Protein AF-0000000067174468 (afdb_homodimer)

Structure (mmCIF, N/CA/C/O backbone):
data_AF-0000000067174468-model_v1
#
loop_
_entity.id
_entity.type
_entity.pdbx_description
1 polymer 'HTH cro/C1-type domain-containing protein'
#
loop_
_atom_site.group_PDB
_atom_site.id
_atom_site.type_symbol
_atom_site.label_atom_id
_atom_site.label_alt_id
_atom_site.label_comp_id
_atom_site.label_asym_id
_atom_site.label_entity_id
_atom_site.label_seq_id
_atom_site.pdbx_PDB_ins_code
_atom_site.Cartn_x
_atom_site.Cartn_y
_atom_site.Cartn_z
_atom_site.occupancy
_atom_site.B_iso_or_equiv
_atom_site.auth_seq_id
_atom_site.auth_comp_id
_atom_site.auth_asym_id
_atom_site.auth_atom_id
_atom_site.pdbx_PDB_model_num
ATOM 1 N N . MET A 1 1 ? -13.336 1.164 22.016 1 59.12 1 MET A N 1
ATOM 2 C CA . MET A 1 1 ? -13.359 2.154 20.953 1 59.12 1 MET A CA 1
ATOM 3 C C . MET A 1 1 ? -1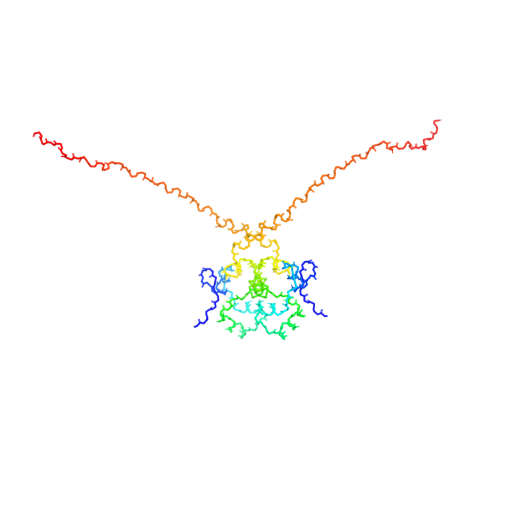2.242 1.899 19.938 1 59.12 1 MET A C 1
ATOM 5 O O . MET A 1 1 ? -11.086 1.748 20.328 1 59.12 1 MET A O 1
ATOM 9 N N . VAL A 1 2 ? -12.539 1.383 18.781 1 79.88 2 VAL A N 1
ATOM 10 C CA . VAL A 1 2 ? -11.492 1.073 17.812 1 79.88 2 VAL A CA 1
ATOM 11 C C . VAL A 1 2 ? -10.93 2.367 17.234 1 79.88 2 VAL A C 1
ATOM 13 O O . VAL A 1 2 ? -11.68 3.283 16.891 1 79.88 2 VAL A O 1
ATOM 16 N N . VAL A 1 3 ? -9.75 2.654 17.469 1 92.69 3 VAL A N 1
ATOM 17 C CA . VAL A 1 3 ? -9.086 3.906 17.109 1 92.69 3 VAL A CA 1
ATOM 18 C C . VAL A 1 3 ? -8.391 3.762 15.766 1 92.69 3 VAL A C 1
ATOM 20 O O . VAL A 1 3 ? -7.668 2.787 15.531 1 92.69 3 VAL A O 1
ATOM 23 N N . PRO A 1 4 ? -8.68 4.793 14.93 1 96.69 4 PRO A N 1
ATOM 24 C CA . PRO A 1 4 ? -7.996 4.75 13.641 1 96.69 4 PRO A CA 1
ATOM 25 C C . PRO A 1 4 ? -6.477 4.801 13.773 1 96.69 4 PRO A C 1
ATOM 27 O O . PRO A 1 4 ? -5.957 5.117 14.844 1 96.69 4 PRO A O 1
ATOM 30 N N . ARG A 1 5 ? -5.836 4.492 12.664 1 97.69 5 ARG A N 1
ATOM 31 C CA . ARG A 1 5 ? -4.375 4.527 12.648 1 97.69 5 ARG A CA 1
ATOM 32 C C . ARG A 1 5 ? -3.861 5.957 12.766 1 97.69 5 ARG A C 1
ATOM 34 O O . ARG A 1 5 ? -4.5 6.895 12.281 1 97.69 5 ARG A O 1
ATOM 41 N N . THR A 1 6 ? -2.717 6.051 13.367 1 98.25 6 THR A N 1
ATOM 42 C CA . THR A 1 6 ? -1.964 7.301 13.406 1 98.25 6 THR A CA 1
ATOM 43 C C . THR A 1 6 ? -0.541 7.094 12.898 1 98.25 6 THR A C 1
ATOM 45 O O . THR A 1 6 ? -0.063 5.961 12.82 1 98.25 6 THR A O 1
ATOM 48 N N . ASP A 1 7 ? 0.024 8.203 12.5 1 97.88 7 ASP A N 1
ATOM 49 C CA . ASP A 1 7 ? 1.428 8.094 12.109 1 97.88 7 ASP A CA 1
ATOM 50 C C . ASP A 1 7 ? 2.322 7.918 13.336 1 97.88 7 ASP A C 1
ATOM 52 O O . ASP A 1 7 ? 1.827 7.766 14.461 1 97.88 7 ASP A O 1
ATOM 56 N N . GLU A 1 8 ? 3.625 7.887 13.141 1 95.25 8 GLU A N 1
ATOM 57 C CA . GLU A 1 8 ? 4.609 7.633 14.195 1 95.25 8 GLU A CA 1
ATOM 58 C C . GLU A 1 8 ? 4.562 8.719 15.266 1 95.25 8 GLU A C 1
ATOM 60 O O . GLU A 1 8 ? 5.035 8.516 16.391 1 95.25 8 GLU A O 1
ATOM 65 N N . ASN A 1 9 ? 3.977 9.828 14.961 1 96.75 9 ASN A N 1
ATOM 66 C CA . ASN A 1 9 ? 3.889 10.953 15.891 1 96.75 9 ASN A CA 1
ATOM 67 C C . ASN A 1 9 ? 2.482 11.094 16.469 1 96.75 9 ASN A C 1
ATOM 69 O O . ASN A 1 9 ? 2.158 12.117 17.078 1 96.75 9 ASN A O 1
ATOM 73 N N . GLY A 1 10 ? 1.59 10.156 16.125 1 97.12 10 GLY A N 1
ATOM 74 C CA . GLY A 1 10 ? 0.252 10.148 16.703 1 97.12 10 GLY A CA 1
ATOM 75 C C . GLY A 1 10 ? -0.742 10.977 15.906 1 97.12 10 GLY A C 1
ATOM 76 O O . GLY A 1 10 ? -1.838 11.266 16.391 1 97.12 10 GLY A O 1
ATOM 77 N N . ARG A 1 11 ? -0.381 11.32 14.688 1 97.44 11 ARG A N 1
ATOM 78 C CA . ARG A 1 11 ? -1.258 12.141 13.859 1 97.44 11 ARG A CA 1
ATOM 79 C C . ARG A 1 11 ? -2.143 11.273 12.969 1 97.44 11 ARG A C 1
ATOM 81 O O . ARG A 1 11 ? -1.676 10.297 12.383 1 97.44 11 ARG A O 1
ATOM 88 N N . GLN A 1 12 ? -3.402 11.742 12.977 1 97.69 12 GLN A N 1
ATOM 89 C CA . GLN A 1 12 ? -4.273 11.156 11.961 1 97.69 12 GLN A CA 1
ATOM 90 C C . GLN A 1 12 ? -3.908 11.656 10.57 1 97.69 12 GLN A C 1
ATOM 92 O O . GLN A 1 12 ? -3.139 12.609 10.422 1 97.69 12 GLN A O 1
ATOM 97 N N . LEU A 1 13 ? -4.48 11 9.547 1 98.44 13 LEU A N 1
ATOM 98 C CA . LEU A 1 13 ? -4.07 11.281 8.172 1 98.44 13 LEU A CA 1
ATOM 99 C C . LEU A 1 13 ? -4.242 12.758 7.84 1 98.44 13 LEU A C 1
ATOM 101 O O . LEU A 1 13 ? -3.334 13.383 7.285 1 98.44 13 LEU A O 1
ATOM 105 N N . LYS A 1 14 ? -5.406 13.328 8.18 1 98.12 14 LYS A N 1
ATOM 106 C CA . LYS A 1 14 ? -5.633 14.734 7.848 1 98.12 14 LYS A CA 1
ATOM 107 C C . LYS A 1 14 ? -4.609 15.633 8.531 1 98.12 14 LYS A C 1
ATOM 109 O O . LYS A 1 14 ? -4.102 16.578 7.926 1 98.12 14 LYS A O 1
ATOM 114 N N . ALA A 1 15 ? -4.363 15.359 9.758 1 97.38 15 ALA A N 1
ATOM 115 C CA . ALA A 1 15 ? -3.389 16.156 10.5 1 97.38 15 ALA A CA 1
ATOM 116 C C . ALA A 1 15 ? -1.995 16.016 9.898 1 97.38 15 ALA A C 1
ATOM 118 O O . ALA A 1 15 ? -1.244 17 9.82 1 97.38 15 ALA A O 1
ATOM 119 N N . LEU A 1 16 ? -1.625 14.875 9.516 1 98.25 16 LEU A N 1
ATOM 120 C CA . LEU A 1 16 ? -0.334 14.672 8.867 1 98.25 16 LEU A CA 1
ATOM 121 C C . LEU A 1 16 ? -0.249 15.469 7.566 1 98.25 16 LEU A C 1
ATOM 123 O O . LEU A 1 16 ? 0.775 16.094 7.277 1 98.25 16 LEU A O 1
ATOM 127 N N . LEU A 1 17 ? -1.349 15.359 6.809 1 98.31 17 LEU A N 1
ATOM 128 C CA . LEU A 1 17 ? -1.355 16.078 5.539 1 98.31 17 LEU A CA 1
ATOM 129 C C . LEU A 1 17 ? -1.243 17.578 5.766 1 98.31 17 LEU A C 1
ATOM 131 O O . LEU A 1 17 ? -0.563 18.281 5.008 1 98.31 17 LEU A O 1
ATOM 135 N N . ASP A 1 18 ? -1.895 18.094 6.82 1 97.62 18 ASP A N 1
ATOM 136 C CA . ASP A 1 18 ? -1.754 19.5 7.176 1 97.62 18 ASP A CA 1
ATOM 137 C C . ASP A 1 18 ? -0.292 19.859 7.422 1 97.62 18 ASP A C 1
ATOM 139 O O . ASP A 1 18 ? 0.173 20.922 6.996 1 97.62 18 ASP A O 1
ATOM 143 N N . TYR A 1 19 ? 0.288 18.969 8.109 1 96.69 19 TYR A N 1
ATOM 144 C CA . TYR A 1 19 ? 1.689 19.156 8.461 1 96.69 19 TYR A CA 1
ATOM 145 C C . TYR A 1 19 ? 2.576 19.094 7.223 1 96.69 19 TYR A C 1
ATOM 147 O O . TYR A 1 19 ? 3.393 19.984 6.988 1 96.69 19 TYR A O 1
ATOM 155 N N . LEU A 1 20 ? 2.467 18.078 6.395 1 96.38 20 LEU A N 1
ATOM 156 C CA . LEU A 1 20 ? 3.33 17.828 5.246 1 96.38 20 LEU A CA 1
ATOM 157 C C . LEU A 1 20 ? 3.121 18.875 4.164 1 96.38 20 LEU A C 1
ATOM 159 O O . LEU A 1 20 ? 4.059 19.234 3.443 1 96.38 20 LEU A O 1
ATOM 163 N N . LEU A 1 21 ? 1.935 19.328 4.059 1 96.38 21 LEU A N 1
ATOM 164 C CA . LEU A 1 21 ? 1.595 20.234 2.967 1 96.38 21 LEU A CA 1
ATOM 165 C C . LEU A 1 21 ? 1.547 21.688 3.455 1 96.38 21 LEU A C 1
ATOM 167 O O . LEU A 1 21 ? 1.228 22.594 2.686 1 96.38 21 LEU A O 1
ATOM 171 N N . ASP A 1 22 ? 2.002 21.953 4.586 1 92.06 22 ASP A N 1
ATOM 172 C CA . ASP A 1 22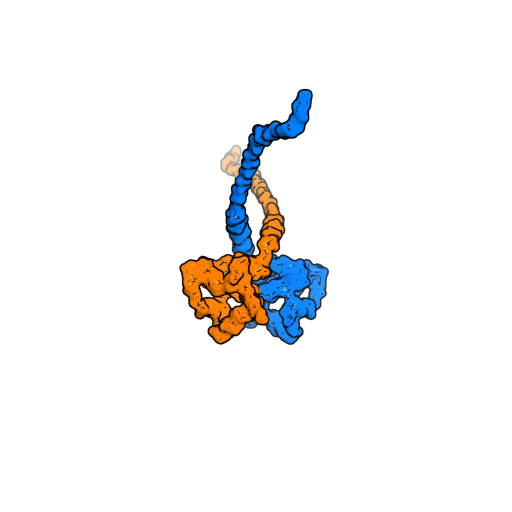 ? 2.094 23.281 5.191 1 92.06 22 ASP A CA 1
ATOM 173 C C . ASP A 1 22 ? 0.792 24.047 5.008 1 92.06 22 ASP A C 1
ATOM 175 O O . ASP A 1 22 ? 0.804 25.188 4.523 1 92.06 22 ASP A O 1
ATOM 179 N N . GLY A 1 23 ? -0.223 23.484 5.254 1 89.19 23 GLY A N 1
ATOM 180 C CA . GLY A 1 23 ? -1.519 24.125 5.121 1 89.19 23 GLY A CA 1
ATOM 181 C C . GLY A 1 23 ? -2.662 23.281 5.652 1 89.19 23 GLY A C 1
ATOM 182 O O . GLY A 1 23 ? -2.467 22.125 6.027 1 89.19 23 GLY A O 1
ATOM 183 N N . ASP A 1 24 ? -3.779 24.031 5.609 1 89.69 24 ASP A N 1
ATOM 184 C CA . ASP A 1 24 ? -5.016 23.375 6.035 1 89.69 24 ASP A CA 1
ATOM 185 C C . ASP A 1 24 ? -5.684 22.656 4.867 1 89.69 24 ASP A C 1
ATOM 187 O O . ASP A 1 24 ? -6.246 23.297 3.977 1 89.69 24 ASP A O 1
ATOM 191 N N . ILE A 1 25 ? -5.539 21.344 4.895 1 95.31 25 ILE A N 1
ATOM 192 C CA . ILE A 1 25 ? -6.172 20.547 3.859 1 95.31 25 ILE A CA 1
ATOM 193 C C . ILE A 1 25 ? -7.664 20.391 4.16 1 95.31 25 ILE A C 1
ATOM 195 O O . ILE A 1 25 ? -8.047 20.047 5.281 1 95.31 25 ILE A O 1
ATOM 199 N N . ASP A 1 26 ? -8.43 20.719 3.158 1 96.31 26 ASP A N 1
ATOM 200 C CA . ASP A 1 26 ? -9.867 20.5 3.27 1 96.31 26 ASP A CA 1
ATOM 201 C C . ASP A 1 26 ? -10.195 19 3.203 1 96.31 26 ASP A C 1
ATOM 203 O O . ASP A 1 26 ? -9.656 18.281 2.367 1 96.31 26 ASP A O 1
ATOM 207 N N . ALA A 1 27 ? -11.086 18.625 4.082 1 97 27 ALA A N 1
ATOM 208 C CA . ALA A 1 27 ? -11.562 17.25 4.031 1 97 27 ALA A CA 1
ATOM 209 C C . ALA A 1 27 ? -12.023 16.875 2.621 1 97 27 ALA A C 1
ATOM 211 O O . ALA A 1 27 ? -11.836 15.742 2.18 1 97 27 ALA A O 1
ATOM 212 N N . LYS A 1 28 ? -12.555 17.766 1.945 1 98.19 28 LYS A N 1
ATOM 213 C CA . LYS A 1 28 ? -13.039 17.547 0.587 1 98.19 28 LYS A CA 1
ATOM 214 C C . LYS A 1 28 ? -11.914 17.094 -0.331 1 98.19 28 LYS A C 1
ATOM 216 O O . LYS A 1 28 ? -12.117 16.25 -1.211 1 98.19 28 LYS A O 1
ATOM 221 N N . ALA A 1 29 ? -10.766 17.641 -0.159 1 98.25 29 ALA A N 1
ATOM 222 C CA . ALA A 1 29 ? -9.609 17.25 -0.97 1 98.25 29 ALA A CA 1
ATOM 223 C C . ALA A 1 29 ? -9.234 15.789 -0.725 1 98.25 29 ALA A C 1
ATOM 225 O O . ALA A 1 29 ? -8.82 15.086 -1.649 1 98.25 29 ALA A O 1
ATOM 226 N N . ILE A 1 30 ? -9.445 15.367 0.437 1 98.62 30 ILE A N 1
ATOM 227 C CA . ILE A 1 30 ? -9.047 14.016 0.811 1 98.62 30 ILE A CA 1
ATOM 228 C C . ILE A 1 30 ? -10.062 13.008 0.257 1 98.62 30 ILE A C 1
ATOM 230 O O . ILE A 1 30 ? -9.68 12.023 -0.379 1 98.62 30 ILE A O 1
ATOM 234 N N . TYR A 1 31 ? -11.375 13.195 0.504 1 98.19 31 TYR A N 1
ATOM 235 C CA . TYR A 1 31 ? -12.312 12.188 0.007 1 98.19 31 TYR A CA 1
ATOM 236 C C . TYR A 1 31 ? -12.422 12.258 -1.512 1 98.19 31 TYR A C 1
ATOM 238 O O . TYR A 1 31 ? -12.797 11.273 -2.156 1 98.19 31 TYR A O 1
ATOM 246 N N . THR A 1 32 ? -12.047 13.484 -2.117 1 98.5 32 THR A N 1
ATOM 247 C CA . THR A 1 32 ? -11.883 13.523 -3.566 1 98.5 32 THR A CA 1
ATOM 248 C C . THR A 1 32 ? -10.711 12.641 -4 1 98.5 32 THR A C 1
ATOM 250 O O . THR A 1 32 ? -10.82 11.898 -4.973 1 98.5 32 THR A O 1
ATOM 253 N N . ALA A 1 33 ? -9.633 12.727 -3.281 1 98.44 33 ALA A N 1
ATOM 254 C CA . ALA A 1 33 ? -8.461 11.906 -3.566 1 98.44 33 ALA A CA 1
ATOM 255 C C . ALA A 1 33 ? -8.797 10.422 -3.447 1 98.44 33 ALA A C 1
ATOM 257 O O . ALA A 1 33 ? -8.297 9.602 -4.223 1 98.44 33 ALA A O 1
ATOM 258 N N . LEU A 1 34 ? -9.625 10.102 -2.559 1 98.56 34 LEU A N 1
ATOM 259 C CA . LEU A 1 34 ? -9.984 8.719 -2.285 1 98.56 34 LEU A CA 1
ATOM 260 C C . LEU A 1 34 ? -11.086 8.242 -3.229 1 98.56 34 LEU A C 1
ATOM 262 O O . LEU A 1 34 ? -11.336 7.039 -3.344 1 98.56 34 LEU A O 1
ATOM 266 N N . GLY A 1 35 ? -11.766 9.195 -3.844 1 98.12 35 GLY A N 1
ATOM 267 C CA . GLY A 1 35 ? -12.852 8.859 -4.75 1 98.12 35 GLY A CA 1
ATOM 268 C C . GLY A 1 35 ? -14.102 8.383 -4.035 1 98.12 35 GLY A C 1
ATOM 269 O O . GLY A 1 35 ? -14.805 7.5 -4.531 1 98.12 35 GLY A O 1
ATOM 270 N N . VAL A 1 36 ? -14.273 8.875 -2.867 1 98.62 36 VAL A N 1
ATOM 271 C CA . VAL A 1 36 ? -15.438 8.453 -2.102 1 98.62 36 VAL A CA 1
ATOM 272 C C . VAL A 1 36 ? -16.297 9.672 -1.753 1 98.62 36 VAL A C 1
ATOM 274 O O . VAL A 1 36 ? -15.875 10.812 -1.952 1 98.62 36 VAL A O 1
ATOM 277 N N . SER A 1 37 ? -17.438 9.383 -1.315 1 98.62 37 SER A N 1
ATOM 278 C CA . SER A 1 37 ? -18.344 10.445 -0.878 1 98.62 37 SER A CA 1
ATOM 279 C C . SER A 1 37 ? -17.922 10.992 0.486 1 98.62 37 SER A C 1
ATOM 281 O O . SER A 1 37 ? -17.172 10.344 1.216 1 98.62 37 SER A O 1
ATOM 283 N N . SER A 1 38 ? -18.484 12.156 0.793 1 98.38 38 SER A N 1
ATOM 284 C CA . SER A 1 38 ? -18.281 12.75 2.111 1 98.38 38 SER A CA 1
ATOM 285 C C . SER A 1 38 ? -18.781 11.828 3.215 1 98.38 38 SER A C 1
ATOM 287 O O . SER A 1 38 ? -18.094 11.617 4.219 1 98.38 38 SER A O 1
ATOM 289 N N . SER A 1 39 ? -19.891 11.25 3.016 1 98.62 39 SER A N 1
ATOM 290 C CA . SER A 1 39 ? -20.484 10.344 3.998 1 98.62 39 SER A CA 1
ATOM 291 C C . SER A 1 39 ? -19.578 9.133 4.234 1 98.62 39 SER A C 1
ATOM 293 O O . SER A 1 39 ? -19.328 8.75 5.379 1 98.62 39 SER A O 1
ATOM 295 N N . THR A 1 40 ? -19.062 8.586 3.129 1 98.5 40 THR A N 1
ATOM 296 C CA . THR A 1 40 ? -18.156 7.449 3.238 1 98.5 40 THR A CA 1
ATOM 297 C C . THR A 1 40 ? -16.875 7.848 3.967 1 98.5 40 THR A C 1
ATOM 299 O O . THR A 1 40 ? -16.375 7.098 4.805 1 98.5 40 THR A O 1
ATOM 302 N N . TYR A 1 41 ? -16.438 9.047 3.654 1 98.62 41 TYR A N 1
ATOM 303 C CA . TYR A 1 41 ? -15.211 9.547 4.27 1 98.62 41 TYR A CA 1
ATOM 304 C C . TYR A 1 41 ? -15.375 9.68 5.777 1 98.62 41 TYR A C 1
ATOM 306 O O . TYR A 1 41 ? -14.523 9.219 6.543 1 98.62 41 TYR A O 1
ATOM 314 N N . TYR A 1 42 ? -16.359 10.227 6.262 1 98 42 TYR A N 1
ATOM 315 C CA . TYR A 1 42 ? -16.547 10.508 7.684 1 98 42 TYR A CA 1
ATOM 316 C C . TYR A 1 42 ? -16.844 9.227 8.461 1 98 42 TYR A C 1
ATOM 318 O O . TYR A 1 42 ? -16.641 9.172 9.672 1 98 42 TYR A O 1
ATOM 326 N N . ARG A 1 43 ? -17.297 8.156 7.793 1 97.94 43 ARG A N 1
ATOM 327 C CA . ARG A 1 43 ? -17.344 6.836 8.406 1 97.94 43 ARG A CA 1
ATOM 328 C C . ARG A 1 43 ? -15.969 6.195 8.469 1 97.94 43 ARG A C 1
ATOM 330 O O . ARG A 1 43 ? -15.578 5.645 9.492 1 97.94 43 ARG A O 1
ATOM 337 N N . ARG A 1 44 ? -15.203 6.328 7.371 1 98.06 44 ARG A N 1
ATOM 338 C CA . ARG A 1 44 ? -13.898 5.684 7.223 1 98.06 44 ARG A CA 1
ATOM 339 C C . ARG A 1 44 ? -12.914 6.199 8.266 1 98.06 44 ARG A C 1
ATOM 341 O O . ARG A 1 44 ? -12.141 5.426 8.828 1 98.06 44 ARG A O 1
ATOM 348 N N . ILE A 1 45 ? -12.953 7.434 8.57 1 97.75 45 ILE A N 1
ATOM 349 C CA . ILE A 1 45 ? -11.922 8.039 9.414 1 97.75 45 ILE A CA 1
ATOM 350 C C . ILE A 1 45 ? -12.07 7.535 10.844 1 97.75 45 ILE A C 1
ATOM 352 O O . ILE A 1 45 ? -11.188 7.758 11.68 1 97.75 45 ILE A O 1
ATOM 356 N N . LYS A 1 46 ? -13.109 6.824 11.141 1 97.12 46 LYS A N 1
ATOM 357 C CA . LYS A 1 46 ? -13.344 6.273 12.469 1 97.12 46 LYS A CA 1
ATOM 358 C C . LYS A 1 46 ? -12.938 4.801 12.531 1 97.12 46 LYS A C 1
ATOM 360 O O . LYS A 1 46 ? -12.867 4.219 13.617 1 97.12 46 LYS A O 1
ATOM 365 N N . GLU A 1 47 ? -12.648 4.184 11.414 1 97.88 47 GLU A N 1
ATOM 366 C CA . GLU A 1 47 ? -12.336 2.76 11.344 1 97.88 47 GLU A CA 1
ATOM 367 C C . GLU A 1 47 ? -10.875 2.494 11.719 1 97.88 47 GLU A C 1
ATOM 369 O O . GLU A 1 47 ? -9.992 3.283 11.383 1 97.88 47 GLU A O 1
ATOM 374 N N . PRO A 1 48 ? -10.641 1.396 12.359 1 97.5 48 PRO A N 1
ATOM 375 C CA . PRO A 1 48 ? -9.289 1.098 12.852 1 97.5 48 PRO A CA 1
ATOM 376 C C . PRO A 1 48 ? -8.289 0.854 11.719 1 97.5 48 PRO A C 1
ATOM 378 O O . PRO A 1 48 ? -7.082 0.97 11.93 1 97.5 48 PRO A O 1
ATOM 381 N N . ASP A 1 49 ? -8.727 0.519 10.555 1 97.5 49 ASP A N 1
ATOM 382 C CA . ASP A 1 49 ? -7.801 0.21 9.469 1 97.5 49 ASP A CA 1
ATOM 383 C C . ASP A 1 49 ? -7.598 1.42 8.562 1 97.5 49 ASP A C 1
ATOM 385 O O . ASP A 1 49 ? -6.918 1.326 7.539 1 97.5 49 ASP A O 1
ATOM 389 N N . TYR A 1 50 ? -8.188 2.531 9.055 1 98.44 50 TYR A N 1
ATOM 390 C CA . TYR A 1 50 ? -7.977 3.76 8.297 1 98.44 50 TYR A CA 1
ATOM 391 C C . TYR A 1 50 ? -6.719 4.48 8.766 1 98.44 50 TYR A C 1
ATOM 393 O O . TYR A 1 50 ? -6.516 4.676 9.969 1 98.44 50 TYR A O 1
ATOM 401 N N . PRO A 1 51 ? -5.969 4.918 7.812 1 98.69 51 PRO A N 1
ATOM 402 C CA . PRO A 1 51 ? -5.945 4.637 6.379 1 98.69 51 PRO A CA 1
ATOM 403 C C . PRO A 1 51 ? -5.348 3.271 6.051 1 98.69 51 PRO A C 1
ATOM 405 O O . PRO A 1 51 ? -4.414 2.824 6.727 1 98.69 51 PRO A O 1
ATOM 408 N N . ASN A 1 52 ? -5.957 2.617 5.059 1 98.69 52 ASN A N 1
ATOM 409 C CA . ASN A 1 52 ? -5.312 1.403 4.57 1 98.69 52 ASN A CA 1
ATOM 410 C C . ASN A 1 52 ? -4.309 1.709 3.461 1 98.69 52 ASN A C 1
ATOM 412 O O . ASN A 1 52 ? -4.113 2.869 3.098 1 98.69 52 ASN A O 1
ATOM 416 N N . ALA A 1 53 ? -3.699 0.665 2.947 1 98.81 53 ALA A N 1
ATOM 417 C CA . ALA A 1 53 ? -2.617 0.845 1.982 1 98.81 53 ALA A CA 1
ATOM 418 C C . ALA A 1 53 ? -3.131 1.488 0.697 1 98.81 53 ALA A C 1
ATOM 420 O O . ALA A 1 53 ? -2.445 2.318 0.095 1 98.81 53 ALA A O 1
ATOM 421 N N . GLU A 1 54 ? -4.281 1.08 0.26 1 98.75 54 GLU A N 1
ATOM 422 C CA . GLU A 1 54 ? -4.836 1.652 -0.962 1 98.75 54 GLU A CA 1
ATOM 423 C C . GLU A 1 54 ? -5.203 3.121 -0.768 1 98.75 54 GLU A C 1
ATOM 425 O O . GLU A 1 54 ? -5 3.941 -1.664 1 98.75 54 GLU A O 1
ATOM 430 N N . GLU A 1 55 ? -5.719 3.406 0.339 1 98.88 55 GLU A N 1
ATOM 431 C CA . GLU A 1 55 ? -6.051 4.797 0.646 1 98.88 55 GLU A CA 1
ATOM 432 C C . GLU A 1 55 ? -4.793 5.66 0.708 1 98.88 55 GLU A C 1
ATOM 434 O O . GLU A 1 55 ? -4.781 6.781 0.196 1 98.88 55 GLU A O 1
ATOM 439 N N . LEU A 1 56 ? -3.758 5.145 1.245 1 98.88 56 LEU A N 1
ATOM 440 C CA . LEU A 1 56 ? -2.496 5.879 1.287 1 98.88 56 LEU A CA 1
ATOM 441 C C . LEU A 1 56 ? -1.933 6.066 -0.117 1 98.88 56 LEU A C 1
ATOM 443 O O . LEU A 1 56 ? -1.344 7.109 -0.417 1 98.88 56 LEU A O 1
ATOM 447 N N . ARG A 1 57 ? -2.088 5.113 -0.918 1 98.81 57 ARG A N 1
ATOM 448 C CA . ARG A 1 57 ? -1.635 5.219 -2.301 1 98.81 57 ARG A CA 1
ATOM 449 C C . ARG A 1 57 ? -2.375 6.332 -3.037 1 98.81 57 ARG A C 1
ATOM 451 O O . ARG A 1 57 ? -1.755 7.148 -3.721 1 98.81 57 ARG A O 1
ATOM 458 N N . GLN A 1 58 ? -3.65 6.312 -2.893 1 98.69 58 GLN A N 1
ATOM 459 C CA . GLN A 1 58 ? -4.477 7.32 -3.551 1 98.69 58 GLN A CA 1
ATOM 460 C C . GLN A 1 58 ? -4.129 8.719 -3.062 1 98.69 58 GLN A C 1
ATOM 462 O O . GLN A 1 58 ? -4.043 9.656 -3.857 1 98.69 58 GLN A O 1
ATOM 467 N N . VAL A 1 59 ? -3.934 8.852 -1.787 1 98.69 59 VAL A N 1
ATOM 468 C CA . VAL A 1 59 ? -3.572 10.133 -1.2 1 98.69 59 VAL A CA 1
ATOM 469 C C . VAL A 1 59 ? -2.199 10.57 -1.705 1 98.69 59 VAL A C 1
ATOM 471 O O . VAL A 1 59 ? -2.008 11.727 -2.092 1 98.69 59 VAL A O 1
ATOM 474 N N . ALA A 1 60 ? -1.294 9.648 -1.665 1 98.5 60 ALA A N 1
ATOM 475 C CA . ALA A 1 60 ? 0.052 9.961 -2.139 1 98.5 60 ALA A CA 1
ATOM 476 C C . ALA A 1 60 ? 0.024 10.469 -3.578 1 98.5 60 ALA A C 1
ATOM 478 O O . ALA A 1 60 ? 0.679 11.461 -3.906 1 98.5 60 ALA A O 1
ATOM 479 N N . ASP A 1 61 ? -0.735 9.812 -4.398 1 97.94 61 ASP A N 1
ATOM 480 C CA . ASP A 1 61 ? -0.84 10.172 -5.809 1 97.94 61 ASP A CA 1
ATOM 481 C C . ASP A 1 61 ? -1.441 11.562 -5.977 1 97.94 61 ASP A C 1
ATOM 483 O O . ASP A 1 61 ? -0.927 12.383 -6.746 1 97.94 61 ASP A O 1
ATOM 487 N N . ARG A 1 62 ? -2.443 11.797 -5.25 1 98 62 ARG A N 1
ATOM 488 C CA . ARG A 1 62 ? -3.193 13.039 -5.422 1 98 62 ARG A CA 1
ATOM 489 C C . ARG A 1 62 ? -2.396 14.234 -4.914 1 98 62 ARG A C 1
ATOM 491 O O . ARG A 1 62 ? -2.469 15.328 -5.488 1 98 62 ARG A O 1
ATOM 498 N N . PHE A 1 63 ? -1.697 14.078 -3.883 1 97.81 63 PHE A N 1
ATOM 499 C CA . PHE A 1 63 ? -1.04 15.203 -3.227 1 97.81 63 PHE A CA 1
ATOM 500 C C . PHE A 1 63 ? 0.452 15.211 -3.537 1 97.81 63 PHE A C 1
ATOM 502 O O . PHE A 1 63 ? 1.198 16.031 -2.996 1 97.81 63 PHE A O 1
ATOM 509 N N . ASN A 1 64 ? 0.901 14.359 -4.359 1 96.62 64 ASN A N 1
ATOM 510 C CA . ASN A 1 64 ? 2.295 14.266 -4.781 1 96.62 64 ASN A CA 1
ATOM 511 C C . ASN A 1 64 ? 3.23 14.086 -3.588 1 96.62 64 ASN A C 1
ATOM 513 O O . ASN A 1 64 ? 4.191 14.844 -3.43 1 96.62 64 ASN A O 1
ATOM 517 N N . LEU A 1 65 ? 2.834 13.078 -2.783 1 97.44 65 LEU A N 1
ATOM 518 C CA . LEU A 1 65 ? 3.637 12.727 -1.617 1 97.44 65 LEU A CA 1
ATOM 519 C C . LEU A 1 65 ? 4.332 11.383 -1.824 1 97.44 65 LEU A C 1
ATOM 521 O O . LEU A 1 65 ? 3.992 10.641 -2.748 1 97.44 65 LEU A O 1
ATOM 525 N N . SER A 1 66 ? 5.324 11.148 -0.999 1 97.75 66 SER A N 1
ATOM 526 C CA . SER A 1 66 ? 6.016 9.859 -1.046 1 97.75 66 SER A CA 1
ATOM 527 C C . SER A 1 66 ? 5.141 8.742 -0.496 1 97.75 66 SER A C 1
ATOM 529 O O . SER A 1 66 ? 4.848 8.703 0.701 1 97.75 66 SER A O 1
ATOM 531 N N . TYR A 1 67 ? 4.848 7.848 -1.388 1 98.5 67 TYR A N 1
ATOM 532 C CA . TYR A 1 67 ? 4.008 6.719 -1.005 1 98.5 67 TYR A CA 1
ATOM 533 C C . TYR A 1 67 ? 4.723 5.82 -0.001 1 98.5 67 TYR A C 1
ATOM 535 O O . TYR A 1 67 ? 4.176 5.504 1.058 1 98.5 67 TYR A O 1
ATOM 543 N N . PRO A 1 68 ? 5.984 5.422 -0.202 1 98.38 68 PRO A N 1
ATOM 544 C CA . PRO A 1 68 ? 6.688 4.625 0.809 1 98.38 68 PRO A CA 1
ATOM 545 C C . PRO A 1 68 ? 6.762 5.328 2.162 1 98.38 68 PRO A C 1
ATOM 547 O O . PRO A 1 68 ? 6.621 4.684 3.205 1 98.38 68 PRO A O 1
ATOM 550 N N . ASP A 1 69 ? 6.938 6.664 2.084 1 97.5 69 ASP A N 1
ATOM 551 C CA . ASP A 1 69 ? 7.02 7.414 3.334 1 97.5 69 ASP A CA 1
ATOM 552 C C . ASP A 1 69 ? 5.699 7.344 4.105 1 97.5 69 ASP A C 1
ATOM 554 O O . ASP A 1 69 ? 5.695 7.121 5.316 1 97.5 69 ASP A O 1
ATOM 558 N N . LEU A 1 70 ? 4.621 7.543 3.398 1 98.5 70 LEU A N 1
ATOM 559 C CA . LEU A 1 70 ? 3.316 7.477 4.051 1 98.5 70 LEU A CA 1
ATOM 560 C C . LEU A 1 70 ? 3.08 6.098 4.656 1 98.5 70 LEU A C 1
ATOM 562 O O . LEU A 1 70 ? 2.578 5.988 5.777 1 98.5 70 LEU A O 1
ATOM 566 N N . GLN A 1 71 ? 3.424 5.082 3.941 1 98.62 71 GLN A N 1
ATOM 567 C CA . GLN A 1 71 ? 3.232 3.719 4.426 1 98.62 71 GLN A CA 1
ATOM 568 C C . GLN A 1 71 ? 4.062 3.459 5.68 1 98.62 71 GLN A C 1
ATOM 570 O O . GLN A 1 71 ? 3.588 2.828 6.625 1 98.62 71 GLN A O 1
ATOM 575 N N . VAL A 1 72 ? 5.262 3.938 5.703 1 98.19 72 VAL A N 1
ATOM 576 C CA . VAL A 1 72 ? 6.148 3.744 6.848 1 98.19 72 VAL A CA 1
ATOM 577 C C . VAL A 1 72 ? 5.625 4.539 8.047 1 98.19 72 VAL A C 1
ATOM 579 O O . VAL A 1 72 ? 5.566 4.023 9.164 1 98.19 72 VAL A O 1
ATOM 582 N N . ARG A 1 73 ? 5.234 5.742 7.836 1 98 73 ARG A N 1
ATOM 583 C CA . ARG A 1 73 ? 4.742 6.598 8.906 1 98 73 ARG A CA 1
ATOM 584 C C . ARG A 1 73 ? 3.527 5.973 9.594 1 98 73 ARG A C 1
ATOM 586 O O . ARG A 1 73 ? 3.367 6.09 10.805 1 98 73 ARG A O 1
ATOM 593 N N . PHE A 1 74 ? 2.686 5.324 8.828 1 98.5 74 PHE A N 1
ATOM 594 C CA . PHE A 1 74 ? 1.463 4.762 9.383 1 98.5 74 PHE A CA 1
ATOM 595 C C . PHE A 1 74 ? 1.665 3.299 9.766 1 98.5 74 PHE A C 1
ATOM 597 O O . PHE A 1 74 ? 0.712 2.611 10.141 1 98.5 74 PHE A O 1
ATOM 604 N N . GLY A 1 75 ? 2.842 2.74 9.555 1 97.38 75 GLY A N 1
ATOM 605 C CA . GLY A 1 75 ? 3.213 1.432 10.062 1 97.38 75 GLY A CA 1
ATOM 606 C C . GLY A 1 75 ? 2.773 0.292 9.164 1 97.38 75 GLY A C 1
ATOM 607 O O . GLY A 1 75 ? 2.709 -0.86 9.602 1 97.38 75 GLY A O 1
ATOM 608 N N . LEU A 1 76 ? 2.441 0.6 7.945 1 98.19 76 LEU A N 1
ATOM 609 C CA . LEU A 1 76 ? 2.004 -0.441 7.02 1 98.19 76 LEU A CA 1
ATOM 610 C C . LEU A 1 76 ? 3.197 -1.095 6.332 1 98.19 76 LEU A C 1
ATOM 612 O O . LEU A 1 76 ? 3.074 -2.188 5.773 1 98.19 76 LEU A O 1
ATOM 616 N N . MET A 1 77 ? 4.238 -0.421 6.344 1 97.62 77 MET A N 1
ATOM 617 C CA . MET A 1 77 ? 5.527 -0.879 5.836 1 97.62 77 MET A CA 1
ATOM 618 C C . MET A 1 77 ? 6.656 -0.477 6.781 1 97.62 77 MET A C 1
ATOM 620 O O . MET A 1 77 ? 6.668 0.642 7.297 1 97.62 77 MET A O 1
ATOM 624 N N . SER A 1 78 ? 7.535 -1.429 7.055 1 95.25 78 SER A N 1
ATOM 625 C CA . SER A 1 78 ? 8.641 -1.064 7.934 1 95.25 78 SER A CA 1
ATOM 626 C C . SER A 1 78 ? 9.805 -0.468 7.141 1 95.25 78 SER A C 1
ATOM 628 O O . SER A 1 78 ? 10.023 -0.827 5.984 1 95.25 78 SER A O 1
ATOM 630 N N . ARG A 1 79 ? 10.594 0.391 7.875 1 94.88 79 ARG A N 1
ATOM 631 C CA . ARG A 1 79 ? 11.797 0.948 7.27 1 94.88 79 ARG A CA 1
ATOM 632 C C . ARG A 1 79 ? 12.781 -0.155 6.891 1 94.88 79 ARG A C 1
ATOM 634 O O . ARG A 1 79 ? 13.43 -0.08 5.848 1 94.88 79 ARG A O 1
ATOM 641 N N . GLN A 1 80 ? 12.875 -1.109 7.695 1 94.19 80 GLN A N 1
ATOM 642 C CA . GLN A 1 80 ? 13.789 -2.225 7.473 1 94.19 80 GLN A CA 1
ATOM 643 C C . GLN A 1 80 ? 13.414 -3.002 6.215 1 94.19 80 GLN A C 1
ATOM 645 O O . GLN A 1 80 ? 14.289 -3.404 5.445 1 94.19 80 GLN A O 1
ATOM 650 N N . GLU A 1 81 ? 12.203 -3.201 6.047 1 95.69 81 GLU A N 1
ATOM 651 C CA . GLU A 1 81 ? 11.734 -3.941 4.879 1 95.69 81 GLU A CA 1
ATOM 652 C C . GLU A 1 81 ? 12.047 -3.191 3.586 1 95.69 81 GLU A C 1
ATOM 654 O O . GLU A 1 81 ? 12.43 -3.801 2.586 1 95.69 81 GLU A O 1
ATOM 659 N N . VAL A 1 82 ? 11.898 -1.926 3.617 1 96.56 82 VAL A N 1
ATOM 660 C CA . VAL A 1 82 ? 12.195 -1.108 2.447 1 96.56 82 VAL A CA 1
ATOM 661 C C . VAL A 1 82 ? 13.695 -1.171 2.146 1 96.56 82 VAL A C 1
ATOM 663 O O . VAL A 1 82 ? 14.094 -1.344 0.994 1 96.56 82 VAL A O 1
ATOM 666 N N . TRP A 1 83 ? 14.469 -1.094 3.15 1 94.38 83 TRP A N 1
ATOM 667 C CA . TRP A 1 83 ? 15.914 -1.147 3.008 1 94.38 83 TRP A CA 1
ATOM 668 C C . TRP A 1 83 ? 16.359 -2.486 2.428 1 94.38 83 TRP A C 1
ATOM 670 O O . TRP A 1 83 ? 17.188 -2.533 1.519 1 94.38 83 TRP A O 1
ATOM 680 N N . HIS A 1 84 ? 15.867 -3.541 2.953 1 94 84 HIS A N 1
ATOM 681 C CA . HIS A 1 84 ? 16.219 -4.879 2.484 1 94 84 HIS A CA 1
ATOM 682 C C . HIS A 1 84 ? 15.852 -5.055 1.013 1 94 84 HIS A C 1
ATOM 684 O O . HIS A 1 84 ? 16.594 -5.699 0.261 1 94 84 HIS A O 1
ATOM 690 N N . TYR A 1 85 ? 14.766 -4.562 0.664 1 96.31 85 TYR A N 1
ATOM 691 C CA . TYR A 1 85 ? 14.336 -4.637 -0.728 1 96.31 85 TYR A CA 1
ATOM 692 C C . TYR A 1 85 ? 15.328 -3.932 -1.644 1 96.31 85 TYR A C 1
ATOM 694 O O . TYR A 1 85 ? 15.734 -4.48 -2.674 1 96.31 85 TYR A O 1
ATOM 702 N N . VAL A 1 86 ? 15.734 -2.727 -1.29 1 94.88 86 VAL A N 1
ATOM 703 C CA . VAL A 1 86 ? 16.656 -1.938 -2.094 1 94.88 86 VAL A CA 1
ATOM 704 C C . VAL A 1 86 ? 18 -2.658 -2.184 1 94.88 86 VAL A C 1
ATOM 706 O O . VAL A 1 86 ? 18.609 -2.732 -3.258 1 94.88 86 VAL A O 1
ATOM 709 N N . GLU A 1 87 ? 18.406 -3.17 -1.118 1 91.06 87 GLU A N 1
ATOM 710 C CA . GLU A 1 87 ? 19.672 -3.887 -1.072 1 91.06 87 GLU A CA 1
ATOM 711 C C . GLU A 1 87 ? 19.641 -5.125 -1.963 1 91.06 87 GLU A C 1
ATOM 713 O O . GLU A 1 87 ? 20.609 -5.422 -2.662 1 91.06 87 GLU A O 1
ATOM 718 N N . SER A 1 88 ? 18.594 -5.797 -1.929 1 90.19 88 SER A N 1
ATOM 719 C CA . SER A 1 88 ? 18.453 -7.043 -2.674 1 90.19 88 SER A CA 1
ATOM 720 C C . SER A 1 88 ? 18.281 -6.781 -4.168 1 90.19 88 SER A C 1
ATOM 722 O O . SER A 1 88 ? 18.672 -7.609 -4.996 1 90.19 88 SER A O 1
ATOM 724 N N . SER A 1 89 ? 17.719 -5.75 -4.508 1 85.38 89 SER A N 1
ATOM 725 C CA . SER A 1 89 ? 17.453 -5.422 -5.906 1 85.38 89 SER A CA 1
ATOM 726 C C . SER A 1 89 ? 18.688 -4.855 -6.59 1 85.38 89 SER A C 1
ATOM 728 O O . SER A 1 89 ? 18.828 -4.93 -7.812 1 85.38 89 SER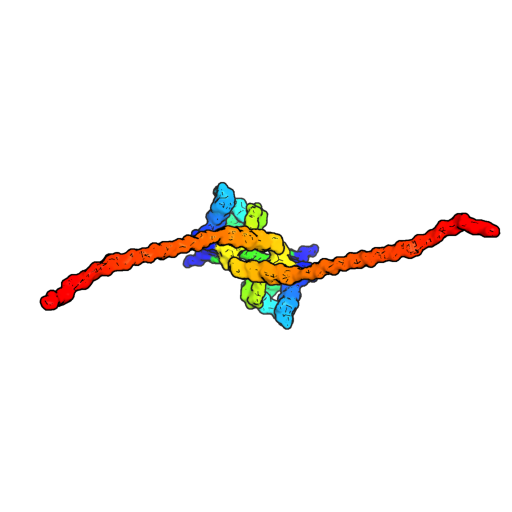 A O 1
ATOM 730 N N . GLN A 1 90 ? 19.5 -4.074 -5.863 1 71.12 90 GLN A N 1
ATOM 731 C CA . GLN A 1 90 ? 20.766 -3.594 -6.402 1 71.12 90 GLN A CA 1
ATOM 732 C C . GLN A 1 90 ? 21.688 -4.754 -6.754 1 71.12 90 GLN A C 1
ATOM 734 O O . GLN A 1 90 ? 22.438 -4.688 -7.73 1 71.12 90 GLN A O 1
ATOM 739 N N . VAL A 1 91 ? 21.641 -5.719 -5.957 1 56.31 91 VAL A N 1
ATOM 740 C CA . VAL A 1 91 ? 22.469 -6.891 -6.223 1 56.31 91 VAL A CA 1
ATOM 741 C C . VAL A 1 91 ? 21.969 -7.609 -7.469 1 56.31 91 VAL A C 1
ATOM 743 O O . VAL A 1 91 ? 22.75 -8.133 -8.258 1 56.31 91 VAL A O 1
ATOM 746 N N . MET A 1 92 ? 20.672 -7.672 -7.637 1 53.44 92 MET A N 1
ATOM 747 C CA . MET A 1 92 ? 20.125 -8.328 -8.828 1 53.44 92 MET A CA 1
ATOM 748 C C . MET A 1 92 ? 20.469 -7.527 -10.086 1 53.44 92 MET A C 1
ATOM 750 O O . MET A 1 92 ? 20.391 -8.047 -11.195 1 53.44 92 MET A O 1
ATOM 754 N N . VAL A 1 93 ? 20.562 -6.27 -9.914 1 49.19 93 VAL A N 1
ATOM 755 C CA . VAL A 1 93 ? 21.125 -5.52 -11.031 1 49.19 93 VAL A CA 1
ATOM 756 C C . VAL A 1 93 ? 22.625 -5.738 -11.102 1 49.19 93 VAL A C 1
ATOM 758 O O . VAL A 1 93 ? 23.391 -5.066 -10.406 1 49.19 93 VAL A O 1
ATOM 761 N N . ALA A 1 94 ? 23.094 -6.805 -10.523 1 42.47 94 ALA A N 1
ATOM 762 C CA . ALA A 1 94 ? 24.531 -7 -10.734 1 42.47 94 ALA A CA 1
ATOM 763 C C . ALA A 1 94 ? 24.938 -6.594 -12.148 1 42.47 94 ALA A C 1
ATOM 765 O O . ALA A 1 94 ? 24.094 -6.523 -13.047 1 42.47 94 ALA A O 1
ATOM 766 N N . PRO A 1 95 ? 26.375 -6.801 -12.359 1 39.19 95 PRO A N 1
ATOM 767 C CA . PRO A 1 95 ? 27.281 -6.266 -13.375 1 39.19 95 PRO A CA 1
ATOM 768 C C . PRO A 1 95 ? 26.891 -6.66 -14.797 1 39.19 95 PRO A C 1
ATOM 770 O O . PRO A 1 95 ? 26.812 -7.848 -15.109 1 39.19 95 PRO A O 1
ATOM 773 N N . VAL A 1 96 ? 25.812 -6.203 -15.289 1 37.53 96 VAL A N 1
ATOM 774 C CA . VAL A 1 96 ? 26.062 -6.301 -16.719 1 37.53 96 VAL A CA 1
ATOM 775 C C . VAL A 1 96 ? 27.562 -6.211 -17 1 37.53 96 VAL A C 1
ATOM 777 O O . VAL A 1 96 ? 28.188 -5.199 -16.688 1 37.53 96 VAL A O 1
ATOM 780 N N . GLU A 1 97 ? 28.281 -7.27 -16.703 1 37.22 97 GLU A N 1
ATOM 781 C CA . GLU A 1 97 ? 29.594 -7.344 -17.328 1 37.22 97 GLU A CA 1
ATOM 782 C C . GLU A 1 97 ? 29.672 -6.445 -18.562 1 37.22 97 GLU A C 1
ATOM 784 O O . GLU A 1 97 ? 28.844 -6.566 -19.484 1 37.22 97 GLU A O 1
ATOM 789 N N . THR A 1 98 ? 30.094 -5.223 -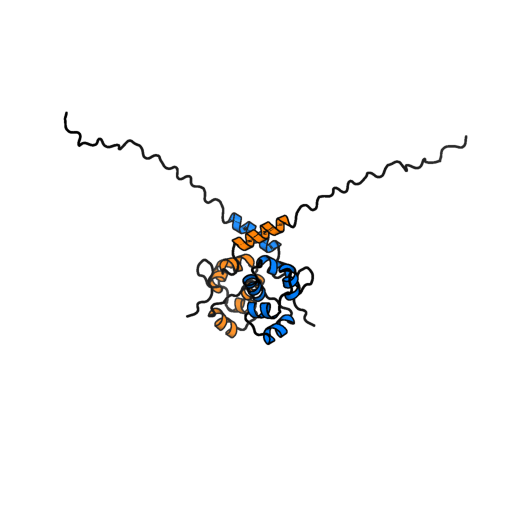18.328 1 34.69 98 THR A N 1
ATOM 790 C CA . THR A 1 98 ? 30.641 -4.422 -19.422 1 34.69 98 THR A CA 1
ATOM 791 C C . THR A 1 98 ? 31.359 -5.305 -20.422 1 34.69 98 THR A C 1
ATOM 793 O O . THR A 1 98 ? 32.5 -5.742 -20.172 1 34.69 98 THR A O 1
ATOM 796 N N . ALA A 1 99 ? 30.812 -6.41 -20.781 1 34.28 99 ALA A N 1
ATOM 797 C CA . ALA A 1 99 ? 31.453 -7.023 -21.938 1 34.28 99 ALA A CA 1
ATOM 798 C C . ALA A 1 99 ? 31.953 -5.965 -22.922 1 34.28 99 ALA A C 1
ATOM 800 O O . ALA A 1 99 ? 31.156 -5.195 -23.469 1 34.28 99 ALA A O 1
ATOM 801 N N . THR A 1 100 ? 33.094 -5.363 -22.547 1 33.75 100 THR A N 1
ATOM 802 C CA . THR A 1 100 ? 33.906 -4.621 -23.5 1 33.75 100 THR A CA 1
ATOM 803 C C . THR A 1 100 ? 33.906 -5.281 -24.875 1 33.75 100 THR A C 1
ATOM 805 O O . THR A 1 100 ? 34.344 -6.414 -25.031 1 33.75 100 THR A O 1
ATOM 808 N N . ARG A 1 101 ? 32.844 -5.195 -25.547 1 32.25 101 ARG A N 1
ATOM 809 C CA . ARG A 1 101 ? 32.906 -5.543 -26.969 1 32.25 101 ARG A CA 1
ATOM 810 C C . ARG A 1 101 ? 34.25 -5.152 -27.547 1 32.25 101 ARG A C 1
ATOM 812 O O . ARG A 1 101 ? 34.594 -3.967 -27.641 1 32.25 101 ARG A O 1
ATOM 819 N N . VAL A 1 102 ? 35.25 -5.871 -27.141 1 32.09 102 VAL A N 1
ATOM 820 C CA . VAL A 1 102 ? 36.5 -5.758 -27.891 1 32.09 102 VAL A CA 1
ATOM 821 C C . VAL A 1 102 ? 36.188 -5.648 -29.375 1 32.09 102 VAL A C 1
ATOM 823 O O . VAL A 1 102 ? 35.594 -6.551 -29.953 1 32.09 102 VAL A O 1
ATOM 826 N N . SER A 1 103 ? 35.781 -4.488 -29.812 1 33.62 103 SER A N 1
ATOM 827 C CA . SER A 1 103 ? 35.719 -4.168 -31.234 1 33.62 103 SER A CA 1
ATOM 828 C C . SER A 1 103 ? 36.969 -4.695 -31.969 1 33.62 103 SER A C 1
ATOM 830 O O . SER A 1 103 ? 38.094 -4.312 -31.641 1 33.62 103 SER A O 1
ATOM 832 N N . ARG A 1 104 ? 37.094 -5.953 -32.188 1 33.47 104 ARG A N 1
ATOM 833 C CA . ARG A 1 104 ? 38.188 -6.406 -33.031 1 33.47 104 ARG A CA 1
ATOM 834 C C . ARG A 1 104 ? 38.406 -5.449 -34.188 1 33.47 104 ARG A C 1
ATOM 836 O O . ARG A 1 104 ? 37.469 -5.133 -34.938 1 33.47 104 ARG A O 1
ATOM 843 N N . PRO A 1 105 ? 39.375 -4.555 -34.031 1 36.62 105 PRO A N 1
ATOM 844 C CA . PRO A 1 105 ? 39.656 -3.691 -35.188 1 36.62 105 PRO A CA 1
ATOM 845 C C . PRO A 1 105 ? 39.656 -4.449 -36.531 1 36.62 105 PRO A C 1
ATOM 847 O O . PRO A 1 105 ? 40.125 -5.59 -36.594 1 36.62 105 PRO A O 1
ATOM 850 N N . LYS A 1 106 ? 38.594 -4.434 -37.281 1 36.97 106 LYS A N 1
ATOM 851 C CA . LYS A 1 106 ? 38.594 -4.988 -38.625 1 36.97 106 LYS A CA 1
ATOM 852 C C . LYS A 1 106 ? 39.938 -4.762 -39.312 1 36.97 106 LYS A C 1
ATOM 854 O O . LYS A 1 106 ? 40.5 -3.664 -39.25 1 36.97 106 LYS A O 1
ATOM 859 N N . LYS A 1 107 ? 40.75 -5.75 -39.469 1 37.44 107 LYS A N 1
ATOM 860 C CA . LYS A 1 107 ? 41.969 -5.766 -40.219 1 37.44 107 LYS A CA 1
ATOM 861 C C . LYS A 1 107 ? 41.812 -4.988 -41.531 1 37.44 107 LYS A C 1
ATOM 863 O O . LYS A 1 107 ? 40.781 -5.105 -42.219 1 37.44 107 LYS A O 1
ATOM 868 N N . LEU A 1 108 ? 42.406 -3.791 -41.625 1 39.81 108 LEU A N 1
ATOM 869 C CA . LEU A 1 108 ? 42.562 -2.908 -42.781 1 39.81 108 LEU A CA 1
ATOM 870 C C . LEU A 1 108 ? 42.812 -3.713 -44.062 1 39.81 108 LEU A C 1
ATOM 872 O O . LEU A 1 108 ? 42.969 -3.141 -45.156 1 39.81 108 LEU A O 1
ATOM 876 N N . SER A 1 109 ? 43.094 -5.023 -43.812 1 37.72 109 SER A N 1
ATOM 877 C CA . SER A 1 109 ? 43.781 -5.547 -45 1 37.72 109 SER A CA 1
ATOM 878 C C . SER A 1 109 ? 42.906 -5.48 -46.219 1 37.72 109 SER A C 1
ATOM 880 O O . SER A 1 109 ? 43.375 -5.633 -47.344 1 37.72 109 SER A O 1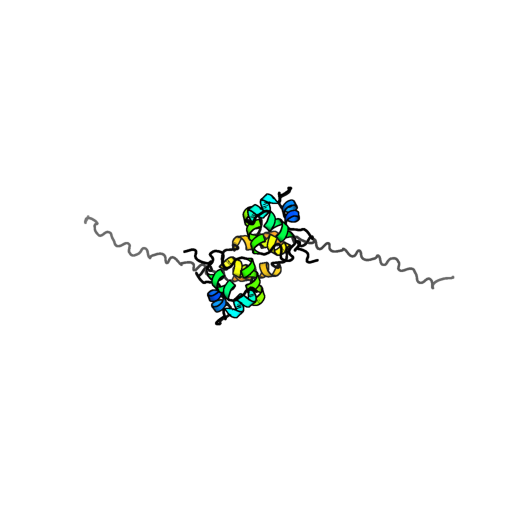
ATOM 882 N N . GLU A 1 110 ? 41.562 -5.727 -45.969 1 39.22 110 GLU A N 1
ATOM 883 C CA . GLU A 1 110 ? 40.969 -6.113 -47.25 1 39.22 110 GLU A CA 1
ATOM 884 C C . GLU A 1 110 ? 40.844 -4.91 -48.188 1 39.22 110 GLU A C 1
ATOM 886 O O . GLU A 1 110 ? 39.719 -4.402 -48.375 1 39.22 110 GLU A O 1
ATOM 891 N N . LEU A 1 111 ? 41.562 -3.9 -47.844 1 40.44 111 LEU A N 1
ATOM 892 C CA . LEU A 1 111 ? 41.531 -2.826 -48.844 1 40.44 111 LEU A CA 1
ATOM 893 C C . LEU A 1 111 ? 41.781 -3.371 -50.219 1 40.44 111 LEU A C 1
ATOM 895 O O . LEU A 1 111 ? 42.906 -3.832 -50.531 1 40.44 111 LEU A O 1
ATOM 899 N N . SER A 1 112 ? 40.875 -4.258 -50.719 1 41.97 112 SER A N 1
ATOM 900 C CA . SER A 1 112 ? 40.969 -4.766 -52.062 1 41.97 112 SER A CA 1
ATOM 901 C C . SER A 1 112 ? 41.281 -3.641 -53.062 1 41.97 112 SER A C 1
ATOM 903 O O . SER A 1 112 ? 40.688 -2.559 -52.969 1 41.97 112 SER A O 1
ATOM 905 N N . PRO A 1 113 ? 42.438 -3.648 -53.719 1 44.84 113 PRO A N 1
ATOM 906 C CA . PRO A 1 113 ? 42.938 -2.715 -54.75 1 44.84 113 PRO A CA 1
ATOM 907 C C . PRO A 1 113 ? 41.875 -2.361 -55.781 1 44.84 113 PRO A C 1
ATOM 909 O O . PRO A 1 113 ? 41.031 -3.197 -56.125 1 44.84 113 PRO A O 1
ATOM 912 N N . ARG A 1 114 ? 41.281 -1.224 -55.688 1 43.75 114 ARG A N 1
ATOM 913 C CA . ARG A 1 114 ? 40.344 -0.745 -56.688 1 43.75 114 ARG A CA 1
ATOM 914 C C . ARG A 1 114 ? 40.844 -1.057 -58.094 1 43.75 114 ARG A C 1
ATOM 916 O O . ARG A 1 114 ? 41.938 -0.635 -58.469 1 43.75 114 ARG A O 1
ATOM 923 N N . PRO A 1 115 ? 40.531 -2.234 -58.5 1 41.94 115 PRO A N 1
ATOM 924 C CA . PRO A 1 115 ? 41.031 -2.725 -59.781 1 41.94 115 PRO A CA 1
ATOM 925 C C . PRO A 1 115 ? 40.906 -1.68 -60.906 1 41.94 115 PRO A C 1
ATOM 927 O O . PRO A 1 115 ? 41.25 -1.963 -62.031 1 41.94 115 PRO A O 1
ATOM 930 N N . ASP A 1 116 ? 40 -0.724 -60.688 1 41.69 116 ASP A N 1
ATOM 931 C CA . ASP A 1 116 ? 39.719 -0.073 -61.938 1 41.69 116 ASP A CA 1
ATOM 932 C C . ASP A 1 116 ? 40.844 0.846 -62.375 1 41.69 116 ASP A C 1
ATOM 934 O O . ASP A 1 116 ? 40.625 1.991 -62.75 1 41.69 116 ASP A O 1
ATOM 938 N N . ALA A 1 117 ? 41.969 0.7 -61.719 1 42.66 117 ALA A N 1
ATOM 939 C CA . ALA A 1 117 ? 42.969 1.681 -62.125 1 42.66 117 ALA A CA 1
ATOM 940 C C . ALA A 1 117 ? 43.25 1.579 -63.625 1 42.66 117 ALA A C 1
ATOM 942 O O . ALA A 1 117 ? 43.5 0.488 -64.125 1 42.66 117 ALA A O 1
ATOM 943 N N . PRO A 1 118 ? 42.844 2.607 -64.375 1 45.5 118 PRO A N 1
ATOM 944 C CA . PRO A 1 118 ? 43.219 2.641 -65.812 1 45.5 118 PRO A CA 1
ATOM 945 C C . PRO A 1 118 ? 44.688 2.355 -66.062 1 45.5 118 PRO A C 1
ATOM 947 O O . PRO A 1 118 ? 45.5 2.576 -65.125 1 45.5 118 PRO A O 1
ATOM 950 N N . PRO A 1 119 ? 45.031 1.2 -66.625 1 45.22 119 PRO A N 1
ATOM 951 C CA . PRO A 1 119 ? 46.469 1.021 -66.938 1 45.22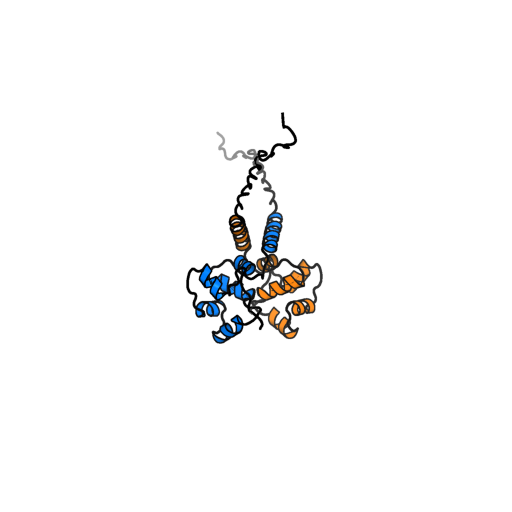 119 PRO A CA 1
ATOM 952 C C . PRO A 1 119 ? 47.156 2.324 -67.312 1 45.22 119 PRO A C 1
ATOM 954 O O . PRO A 1 119 ? 46.5 3.25 -67.812 1 45.22 119 PRO A O 1
ATOM 957 N N . LEU A 1 120 ? 48.25 2.711 -66.562 1 36.28 120 LEU A N 1
ATOM 958 C CA . LEU A 1 120 ? 49 3.818 -67.125 1 36.28 120 LEU A CA 1
ATOM 959 C C . LEU A 1 120 ? 49.188 3.596 -68.625 1 36.28 120 LEU A C 1
ATOM 961 O O . LEU A 1 120 ? 49.281 2.453 -69.062 1 36.28 120 LEU A O 1
ATOM 965 N N . MET B 1 1 ? -13.25 -4.891 -22.109 1 59.69 1 MET B N 1
ATOM 966 C CA . MET B 1 1 ? -13.008 -5.867 -21.062 1 59.69 1 MET B CA 1
ATOM 967 C C . MET B 1 1 ? -11.953 -5.359 -20.078 1 59.69 1 MET B C 1
ATOM 969 O O . MET B 1 1 ? -10.867 -4.953 -20.5 1 59.69 1 MET B O 1
ATOM 973 N N . VAL B 1 2 ? -12.32 -4.922 -18.922 1 80.31 2 VAL B N 1
ATOM 974 C CA . VAL B 1 2 ? -11.344 -4.367 -17.984 1 80.31 2 VAL B CA 1
ATOM 975 C C . VAL B 1 2 ? -10.461 -5.484 -17.438 1 80.31 2 VAL B C 1
ATOM 977 O O . VAL B 1 2 ? -10.961 -6.555 -17.078 1 80.31 2 VAL B O 1
ATOM 980 N N . VAL B 1 3 ? -9.266 -5.477 -17.703 1 92.69 3 VAL B N 1
ATOM 981 C CA . VAL B 1 3 ? -8.312 -6.531 -17.391 1 92.69 3 VAL B CA 1
ATOM 982 C C . VAL B 1 3 ? -7.629 -6.223 -16.047 1 92.69 3 VAL B C 1
ATOM 984 O O . VAL B 1 3 ? -7.152 -5.105 -15.836 1 92.69 3 VAL B O 1
ATOM 987 N N . PRO B 1 4 ? -7.637 -7.301 -15.219 1 96.75 4 PRO B N 1
ATOM 988 C CA . PRO B 1 4 ? -6.945 -7.09 -13.945 1 96.75 4 PRO B CA 1
ATOM 989 C C . PRO B 1 4 ? -5.461 -6.781 -14.117 1 96.75 4 PRO B C 1
ATOM 991 O O . PRO B 1 4 ? -4.914 -6.965 -15.211 1 96.75 4 PRO B O 1
ATOM 994 N N . ARG B 1 5 ? -4.875 -6.324 -13.031 1 97.69 5 ARG B N 1
ATOM 995 C CA . ARG B 1 5 ? -3.449 -6.008 -13.055 1 97.69 5 ARG B CA 1
ATOM 996 C C . ARG B 1 5 ? -2.609 -7.273 -13.188 1 97.69 5 ARG B C 1
ATOM 998 O O . ARG B 1 5 ? -2.992 -8.336 -12.688 1 97.69 5 ARG B O 1
ATOM 1005 N N . THR B 1 6 ? -1.489 -7.094 -13.812 1 98.25 6 THR B N 1
ATOM 1006 C CA . THR B 1 6 ? -0.462 -8.125 -13.883 1 98.25 6 THR B CA 1
ATOM 1007 C C . THR B 1 6 ? 0.883 -7.582 -13.406 1 98.25 6 THR B C 1
ATOM 1009 O O . THR B 1 6 ? 1.075 -6.367 -13.328 1 98.25 6 THR B O 1
ATOM 1012 N N . ASP B 1 7 ? 1.705 -8.523 -13.039 1 97.81 7 ASP B N 1
ATOM 1013 C CA . ASP B 1 7 ? 3.053 -8.078 -12.688 1 97.81 7 ASP B CA 1
ATOM 1014 C C . ASP B 1 7 ? 3.844 -7.695 -13.938 1 97.81 7 ASP B C 1
ATOM 1016 O O . ASP B 1 7 ? 3.295 -7.652 -15.039 1 97.81 7 ASP B O 1
ATOM 1020 N N . GLU B 1 8 ? 5.109 -7.355 -13.773 1 95.06 8 GLU B N 1
ATOM 1021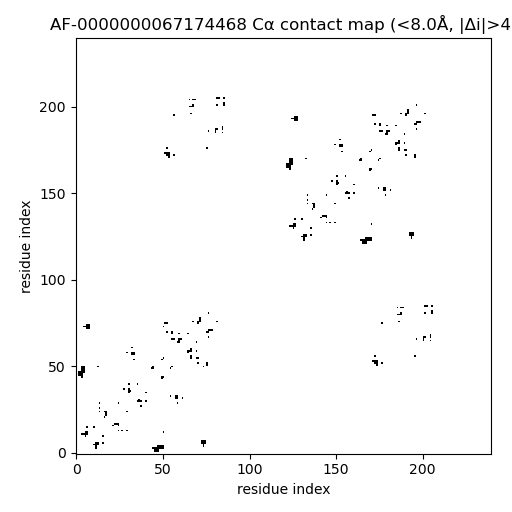 C CA . GLU B 1 8 ? 5.973 -6.875 -14.852 1 95.06 8 GLU B CA 1
ATOM 1022 C C . GLU B 1 8 ? 6.16 -7.941 -15.93 1 95.06 8 GLU B C 1
ATOM 1024 O O . GLU B 1 8 ? 6.527 -7.629 -17.062 1 95.06 8 GLU B O 1
ATOM 1029 N N . ASN B 1 9 ? 5.867 -9.172 -15.594 1 96.69 9 ASN B N 1
ATOM 1030 C CA . ASN B 1 9 ? 6.02 -10.281 -16.531 1 96.69 9 ASN B CA 1
ATOM 1031 C C . ASN B 1 9 ? 4.676 -10.75 -17.062 1 96.69 9 ASN B C 1
ATOM 1033 O O . ASN B 1 9 ? 4.586 -11.82 -17.688 1 96.69 9 ASN B O 1
ATOM 1037 N N . GLY B 1 10 ? 3.592 -10.055 -16.719 1 97.06 10 GLY B N 1
ATOM 1038 C CA . GLY B 1 10 ? 2.275 -10.359 -17.25 1 97.06 10 GLY B CA 1
ATOM 1039 C C . GLY B 1 10 ? 1.526 -11.398 -16.438 1 97.06 10 GLY B C 1
ATOM 1040 O O . GLY B 1 10 ? 0.514 -11.938 -16.891 1 97.06 10 GLY B O 1
ATOM 1041 N N . ARG B 1 11 ? 1.989 -11.656 -15.234 1 97.44 11 ARG B N 1
ATOM 1042 C CA . ARG B 1 11 ? 1.354 -12.664 -14.391 1 97.44 11 ARG B CA 1
ATOM 1043 C C . ARG B 1 11 ? 0.315 -12.031 -13.469 1 97.44 11 ARG B C 1
ATOM 1045 O O . ARG B 1 11 ? 0.55 -10.961 -12.898 1 97.44 11 ARG B O 1
ATOM 1052 N N . GLN B 1 12 ? -0.788 -12.789 -13.438 1 97.69 12 GLN B N 1
ATOM 1053 C CA . GLN B 1 12 ? -1.747 -12.422 -12.398 1 97.69 12 GLN B CA 1
ATOM 1054 C C . GLN B 1 12 ? -1.239 -12.82 -11.016 1 97.69 12 GLN B C 1
ATOM 1056 O O . GLN B 1 12 ? -0.264 -13.562 -10.898 1 97.69 12 GLN B O 1
ATOM 1061 N N . LEU B 1 13 ? -1.919 -12.305 -9.984 1 98.44 13 LEU B N 1
ATOM 1062 C CA . LEU B 1 13 ? -1.422 -12.469 -8.617 1 98.44 13 LEU B CA 1
ATOM 1063 C C . LEU B 1 13 ? -1.232 -13.945 -8.281 1 98.44 13 LEU B C 1
ATOM 1065 O O . LEU B 1 13 ? -0.192 -14.336 -7.754 1 98.44 13 LEU B O 1
ATOM 1069 N N . LYS B 1 14 ? -2.242 -14.781 -8.602 1 98.12 14 LYS B N 1
ATOM 1070 C CA . LYS B 1 14 ? -2.123 -16.188 -8.266 1 98.12 14 LYS B CA 1
ATOM 1071 C C . LYS B 1 14 ? -0.931 -16.828 -8.977 1 98.12 14 LYS B C 1
ATOM 1073 O O . LYS B 1 14 ? -0.202 -17.625 -8.383 1 98.12 14 LYS B O 1
ATOM 1078 N N . ALA B 1 15 ? -0.782 -16.516 -10.211 1 97.31 15 ALA B N 1
ATOM 1079 C CA . ALA B 1 15 ? 0.336 -17.047 -10.977 1 97.31 15 ALA B CA 1
ATOM 1080 C C . ALA B 1 15 ? 1.672 -16.594 -10.398 1 97.31 15 ALA B C 1
ATOM 1082 O O . ALA B 1 15 ? 2.633 -17.359 -10.352 1 97.31 15 ALA B O 1
ATOM 1083 N N . LEU B 1 16 ? 1.771 -15.391 -10.031 1 98.25 16 LEU B N 1
ATOM 1084 C CA . LEU B 1 16 ? 2.992 -14.883 -9.406 1 98.25 16 LEU B CA 1
ATOM 1085 C C . LEU B 1 16 ? 3.289 -15.633 -8.109 1 98.25 16 LEU B C 1
ATOM 1087 O O . LEU B 1 16 ? 4.438 -16 -7.852 1 98.25 16 LEU B O 1
ATOM 1091 N N . LEU B 1 17 ? 2.213 -15.797 -7.332 1 98.31 17 LEU B N 1
ATOM 1092 C CA . LEU B 1 17 ? 2.404 -16.5 -6.062 1 98.31 17 LEU B CA 1
ATOM 1093 C C . LEU B 1 17 ? 2.863 -17.922 -6.297 1 98.31 17 LEU B C 1
ATOM 1095 O O . LEU B 1 17 ? 3.709 -18.438 -5.559 1 98.31 17 LEU B O 1
ATOM 1099 N N . ASP B 1 18 ? 2.324 -18.578 -7.336 1 97.5 18 ASP B N 1
ATOM 1100 C CA . ASP B 1 18 ? 2.785 -19.922 -7.699 1 97.5 18 ASP B CA 1
ATOM 1101 C C . ASP B 1 18 ? 4.285 -19.922 -7.98 1 97.5 18 ASP B C 1
ATOM 1103 O O . ASP B 1 18 ? 4.996 -20.844 -7.57 1 97.5 18 ASP B O 1
ATOM 1107 N N . TYR B 1 19 ? 4.625 -18.906 -8.672 1 96.69 19 TYR B N 1
ATOM 1108 C CA . TYR B 1 19 ? 6.023 -18.75 -9.055 1 96.69 19 TYR B CA 1
ATOM 1109 C C . TYR B 1 19 ? 6.895 -18.469 -7.836 1 96.69 19 TYR B C 1
ATOM 1111 O O . TYR B 1 19 ? 7.91 -19.141 -7.621 1 96.69 19 TYR B O 1
ATOM 1119 N N . LEU B 1 20 ? 6.57 -17.531 -7 1 96.31 20 LEU B N 1
ATOM 1120 C CA . LEU B 1 20 ? 7.375 -17.078 -5.871 1 96.31 20 LEU B CA 1
ATOM 1121 C C . LEU B 1 20 ? 7.445 -18.141 -4.785 1 96.31 20 LEU B C 1
ATOM 1123 O O . LEU B 1 20 ? 8.453 -18.266 -4.09 1 96.31 20 LEU B O 1
ATOM 1127 N N . LEU B 1 21 ? 6.402 -18.875 -4.656 1 96.25 21 LEU B N 1
ATOM 1128 C CA . LEU B 1 21 ? 6.312 -19.828 -3.561 1 96.25 21 LEU B CA 1
ATOM 1129 C C . LEU B 1 21 ? 6.598 -21.25 -4.051 1 96.25 21 LEU B C 1
ATOM 1131 O O . LEU B 1 21 ? 6.527 -22.203 -3.275 1 96.25 21 LEU B O 1
ATOM 1135 N N . ASP B 1 22 ? 7.066 -21.391 -5.188 1 91.75 22 ASP B N 1
ATOM 1136 C CA . ASP B 1 22 ? 7.453 -22.656 -5.797 1 91.75 22 ASP B CA 1
ATOM 1137 C C . ASP B 1 22 ? 6.375 -23.719 -5.582 1 91.75 22 ASP B C 1
ATOM 1139 O O . ASP B 1 22 ? 6.668 -24.828 -5.102 1 91.75 22 ASP B O 1
ATOM 1143 N N . GLY B 1 23 ? 5.25 -23.406 -5.809 1 88.81 23 GLY B N 1
ATOM 1144 C CA . GLY B 1 23 ? 4.145 -24.344 -5.645 1 88.81 23 GLY B CA 1
ATOM 1145 C C . GLY B 1 23 ? 2.822 -23.797 -6.145 1 88.81 23 GLY B C 1
ATOM 1146 O O . GLY B 1 23 ? 2.73 -22.625 -6.512 1 88.81 23 GLY B O 1
ATOM 1147 N N . ASP B 1 24 ? 1.919 -24.781 -6.082 1 89.31 24 ASP B N 1
ATOM 1148 C CA . ASP B 1 24 ? 0.555 -24.438 -6.473 1 89.31 24 ASP B CA 1
ATOM 1149 C C . ASP B 1 24 ? -0.236 -23.891 -5.285 1 89.31 24 ASP B C 1
ATOM 1151 O O . ASP B 1 24 ? -0.596 -24.641 -4.375 1 89.31 24 ASP B O 1
ATOM 1155 N N . ILE B 1 25 ? -0.407 -22.609 -5.324 1 95.25 25 ILE B N 1
ATOM 1156 C CA . ILE B 1 25 ? -1.189 -21.969 -4.273 1 95.25 25 ILE B CA 1
ATOM 1157 C C . ILE B 1 25 ? -2.678 -22.172 -4.539 1 95.25 25 ILE B C 1
ATOM 1159 O O . ILE B 1 25 ? -3.158 -21.938 -5.652 1 95.25 25 ILE B O 1
ATOM 1163 N N . ASP B 1 26 ? -3.326 -22.656 -3.508 1 96.31 26 ASP B N 1
ATOM 1164 C CA . ASP B 1 26 ? -4.777 -22.781 -3.584 1 96.31 26 ASP B CA 1
ATOM 1165 C C . ASP B 1 26 ? -5.453 -21.422 -3.504 1 96.31 26 ASP B C 1
ATOM 1167 O O . ASP B 1 26 ? -5.078 -20.578 -2.678 1 96.31 26 ASP B O 1
ATOM 1171 N N . ALA B 1 27 ? -6.422 -21.266 -4.355 1 97 27 ALA B N 1
ATOM 1172 C CA . ALA B 1 27 ? -7.215 -20.047 -4.289 1 97 27 ALA B CA 1
ATOM 1173 C C . ALA B 1 27 ? -7.707 -19.781 -2.869 1 97 27 ALA B C 1
ATOM 1175 O O . ALA B 1 27 ? -7.781 -18.625 -2.43 1 97 27 ALA B O 1
ATOM 1176 N N . LYS B 1 28 ? -8 -20.781 -2.193 1 98.19 28 LYS B N 1
ATOM 1177 C CA . LYS B 1 28 ? -8.492 -20.656 -0.823 1 98.19 28 LYS B CA 1
ATOM 1178 C C . LYS B 1 28 ? -7.477 -19.953 0.07 1 98.19 28 LYS B C 1
ATOM 1180 O O . LYS B 1 28 ? -7.852 -19.188 0.955 1 98.19 28 LYS B O 1
ATOM 1185 N N . ALA B 1 29 ? -6.234 -20.219 -0.128 1 98.25 29 ALA B N 1
ATOM 1186 C CA . ALA B 1 29 ? -5.188 -19.562 0.655 1 98.25 29 ALA B CA 1
ATOM 1187 C C . ALA B 1 29 ? -5.172 -18.062 0.404 1 98.25 29 ALA B C 1
ATOM 1189 O O . ALA B 1 29 ? -4.918 -17.281 1.319 1 98.25 29 ALA B O 1
ATOM 1190 N N . ILE B 1 30 ? -5.504 -17.703 -0.759 1 98.62 30 ILE B N 1
ATOM 1191 C CA . ILE B 1 30 ? -5.449 -16.297 -1.142 1 98.62 30 ILE B CA 1
ATOM 1192 C C . ILE B 1 30 ? -6.652 -15.555 -0.562 1 98.62 30 ILE B C 1
ATOM 1194 O O . ILE B 1 30 ? -6.5 -14.5 0.066 1 98.62 30 ILE B O 1
ATOM 1198 N N . TYR B 1 31 ? -7.887 -16.047 -0.776 1 98.19 31 TYR B N 1
ATOM 1199 C CA . TYR B 1 31 ? -9.016 -15.281 -0.256 1 98.19 31 TYR B CA 1
ATOM 1200 C C . TYR B 1 31 ? -9.078 -15.367 1.265 1 98.19 31 TYR B C 1
ATOM 1202 O O . TYR B 1 31 ? -9.656 -14.492 1.919 1 98.19 31 TYR B O 1
ATOM 1210 N N . THR B 1 32 ? -8.414 -16.469 1.857 1 98.5 32 THR B N 1
ATOM 1211 C CA . THR B 1 32 ? -8.219 -16.453 3.303 1 98.5 32 THR B CA 1
ATOM 1212 C C . THR B 1 32 ? -7.277 -15.328 3.713 1 98.5 32 THR B C 1
ATOM 1214 O O . THR B 1 32 ? -7.531 -14.625 4.691 1 98.5 32 THR B O 1
ATOM 1217 N N . ALA B 1 33 ? -6.23 -15.164 2.973 1 98.44 33 ALA B N 1
ATOM 1218 C CA . ALA B 1 33 ? -5.277 -14.086 3.234 1 98.44 33 ALA B CA 1
ATOM 1219 C C . ALA B 1 33 ? -5.953 -12.727 3.127 1 98.44 33 ALA B C 1
ATOM 1221 O O . ALA B 1 33 ? -5.645 -11.812 3.893 1 98.44 33 ALA B O 1
ATOM 1222 N N . LEU B 1 34 ? -6.844 -12.617 2.25 1 98.56 34 LEU B N 1
ATOM 1223 C CA . LEU B 1 34 ? -7.527 -11.359 1.988 1 98.56 34 LEU B CA 1
ATOM 1224 C C . LEU B 1 34 ? -8.688 -11.156 2.961 1 98.56 34 LEU B C 1
ATOM 1226 O O . LEU B 1 34 ? -9.203 -10.039 3.088 1 98.56 34 LEU B O 1
ATOM 1230 N N . GLY B 1 35 ? -9.117 -12.242 3.596 1 98.19 35 GLY B N 1
ATOM 1231 C CA . GLY B 1 35 ? -10.227 -12.172 4.531 1 98.19 35 GLY B CA 1
ATOM 1232 C C . GLY B 1 35 ? -11.57 -12 3.846 1 98.19 35 GLY B C 1
ATOM 1233 O O . GLY B 1 35 ? -12.453 -11.312 4.363 1 98.19 35 GLY B O 1
ATOM 1234 N N . VAL B 1 36 ? -11.648 -12.516 2.68 1 98.62 36 VAL B N 1
ATOM 1235 C CA . VAL B 1 36 ? -12.898 -12.391 1.944 1 98.62 36 VAL B CA 1
ATOM 1236 C C . VAL B 1 36 ? -13.453 -13.773 1.615 1 98.62 36 VAL B C 1
ATOM 1238 O O . VAL B 1 36 ? -12.766 -14.781 1.805 1 98.62 36 VAL B O 1
ATOM 1241 N N . SER B 1 37 ? -14.648 -13.773 1.21 1 98.62 37 SER B N 1
ATOM 1242 C CA . SER B 1 37 ? -15.281 -15.023 0.792 1 98.62 37 SER B CA 1
ATOM 1243 C C . SER B 1 37 ? -14.789 -15.453 -0.584 1 98.62 37 SER B C 1
ATOM 1245 O O . SER B 1 37 ? -14.219 -14.656 -1.328 1 98.62 37 SER B O 1
ATOM 1247 N N . SER B 1 38 ? -15.062 -16.719 -0.876 1 98.38 38 SER B N 1
ATOM 1248 C CA . SER B 1 38 ? -14.758 -17.25 -2.201 1 98.38 38 SER B CA 1
ATOM 1249 C C . SER B 1 38 ? -15.492 -16.469 -3.289 1 98.38 38 SER B C 1
ATOM 1251 O O . SER B 1 38 ? -14.906 -16.109 -4.309 1 98.38 38 SER B O 1
ATOM 1253 N N . SER B 1 39 ? -16.703 -16.172 -3.057 1 98.62 39 SER B N 1
ATOM 1254 C CA . SER B 1 39 ? -17.5 -15.438 -4.02 1 98.62 39 SER B CA 1
ATOM 1255 C C . SER B 1 39 ? -16.922 -14.047 -4.277 1 98.62 39 SER B C 1
ATOM 1257 O O . SER B 1 39 ? -16.797 -13.625 -5.43 1 98.62 39 SER B O 1
ATOM 1259 N N . THR B 1 40 ? -16.516 -13.383 -3.199 1 98.5 40 THR B N 1
ATOM 1260 C CA . THR B 1 40 ? -15.906 -12.062 -3.33 1 98.5 40 THR B CA 1
ATOM 1261 C C . THR B 1 40 ? -14.586 -12.156 -4.09 1 98.5 40 THR B C 1
ATOM 1263 O O . THR B 1 40 ? -14.297 -11.312 -4.938 1 98.5 40 THR B O 1
ATOM 1266 N N . TYR B 1 41 ? -13.875 -13.219 -3.795 1 98.62 41 TYR B N 1
ATOM 1267 C CA . TYR B 1 41 ? -12.578 -13.414 -4.438 1 98.62 41 TYR B CA 1
ATOM 1268 C C . TYR B 1 41 ? -12.742 -13.586 -5.945 1 98.62 41 TYR B C 1
ATOM 1270 O O . TYR B 1 41 ? -12.047 -12.945 -6.73 1 98.62 41 TYR B O 1
ATOM 1278 N N . TYR B 1 42 ? -13.586 -14.352 -6.406 1 98 42 TYR B N 1
ATOM 1279 C CA . TYR B 1 42 ? -13.727 -14.672 -7.824 1 98 42 TYR B CA 1
ATOM 1280 C C . TYR B 1 42 ? -14.336 -13.5 -8.586 1 98 42 TYR B C 1
ATOM 1282 O O . TYR B 1 42 ? -14.18 -13.406 -9.805 1 98 42 TYR B O 1
ATOM 1290 N N . ARG B 1 43 ? -15.016 -12.578 -7.902 1 97.94 43 ARG B N 1
ATOM 1291 C CA . ARG B 1 43 ? -15.406 -11.312 -8.516 1 97.94 43 ARG B CA 1
ATOM 1292 C C . ARG B 1 43 ? -14.211 -10.359 -8.602 1 97.94 43 ARG B C 1
ATOM 1294 O O . ARG B 1 43 ? -13.992 -9.734 -9.641 1 97.94 43 ARG B O 1
ATOM 1301 N N . ARG B 1 44 ? -13.414 -10.297 -7.531 1 98.06 44 ARG B N 1
ATOM 1302 C CA . ARG B 1 44 ? -12.297 -9.367 -7.418 1 98.06 44 ARG B CA 1
ATOM 1303 C C . ARG B 1 44 ? -11.242 -9.641 -8.484 1 98.06 44 ARG B C 1
ATOM 1305 O O . ARG B 1 44 ? -10.688 -8.703 -9.07 1 98.06 44 ARG B O 1
ATOM 1312 N N . ILE B 1 45 ? -11 -10.844 -8.797 1 97.75 45 ILE B N 1
ATOM 1313 C CA . ILE B 1 45 ? -9.883 -11.195 -9.664 1 97.75 45 ILE B CA 1
ATOM 1314 C C . ILE B 1 45 ? -10.172 -10.742 -11.086 1 97.75 45 ILE B C 1
ATOM 1316 O O . ILE B 1 45 ? -9.289 -10.75 -11.945 1 97.75 45 ILE B O 1
ATOM 1320 N N . LYS B 1 46 ? -11.352 -10.297 -11.352 1 97.12 46 LYS B N 1
ATOM 1321 C CA . LYS B 1 46 ? -11.742 -9.82 -12.672 1 97.12 46 LYS B CA 1
ATOM 1322 C C . LYS B 1 46 ? -11.703 -8.297 -12.742 1 97.12 46 LYS B C 1
ATOM 1324 O O . LYS B 1 46 ? -11.812 -7.715 -13.828 1 97.12 46 LYS B O 1
ATOM 1329 N N . GLU B 1 47 ? -11.539 -7.625 -11.633 1 97.88 47 GLU B N 1
ATOM 1330 C CA . GLU B 1 47 ? -11.57 -6.168 -11.562 1 97.88 47 GLU B CA 1
ATOM 1331 C C . GLU B 1 47 ? -10.227 -5.566 -11.969 1 97.88 47 GLU B C 1
ATOM 1333 O O . GLU B 1 47 ? -9.172 -6.121 -11.656 1 97.88 47 GLU B O 1
ATOM 1338 N N . PRO B 1 48 ? -10.273 -4.438 -12.617 1 97.44 48 PRO B N 1
ATOM 1339 C CA . PRO B 1 48 ? -9.047 -3.828 -13.133 1 97.44 48 PRO B CA 1
ATOM 1340 C C . PRO B 1 48 ? -8.109 -3.352 -12.023 1 97.44 48 PRO B C 1
ATOM 1342 O O . PRO B 1 48 ? -6.91 -3.172 -12.258 1 97.44 48 PRO B O 1
ATOM 1345 N N . ASP B 1 49 ? -8.578 -3.129 -10.867 1 97.5 49 ASP B N 1
ATOM 1346 C CA . ASP B 1 49 ? -7.727 -2.605 -9.797 1 97.5 49 ASP B CA 1
ATOM 1347 C C . ASP B 1 49 ? -7.223 -3.73 -8.898 1 97.5 49 ASP B C 1
ATOM 1349 O O . ASP B 1 49 ? -6.562 -3.475 -7.887 1 97.5 49 ASP B O 1
ATOM 1353 N N . TYR B 1 50 ? -7.539 -4.957 -9.367 1 98.5 50 TYR B N 1
ATOM 1354 C CA . TYR B 1 50 ? -7.023 -6.098 -8.617 1 98.5 50 TYR B CA 1
ATOM 1355 C C . TYR B 1 50 ? -5.645 -6.5 -9.125 1 98.5 50 TYR B C 1
ATOM 1357 O O . TYR B 1 50 ? -5.438 -6.641 -10.336 1 98.5 50 TYR B O 1
ATOM 1365 N N . PRO B 1 51 ? -4.801 -6.762 -8.195 1 98.69 51 PRO B N 1
ATOM 1366 C CA . PRO B 1 51 ? -4.809 -6.477 -6.754 1 98.69 51 PRO B CA 1
ATOM 1367 C C . PRO B 1 51 ? -4.539 -5.008 -6.445 1 98.69 51 PRO B C 1
ATOM 1369 O O . PRO B 1 51 ? -3.762 -4.355 -7.145 1 98.69 51 PRO B O 1
ATOM 1372 N N . ASN B 1 52 ? -5.246 -4.5 -5.43 1 98.69 52 ASN B N 1
ATOM 1373 C CA . ASN B 1 52 ? -4.895 -3.166 -4.957 1 98.69 52 ASN B CA 1
ATOM 1374 C C . ASN B 1 52 ? -3.818 -3.225 -3.873 1 98.69 52 ASN B C 1
ATOM 1376 O O . ASN B 1 52 ? -3.348 -4.309 -3.518 1 98.69 52 ASN B O 1
ATOM 1380 N N . ALA B 1 53 ? -3.465 -2.07 -3.377 1 98.81 53 ALA B N 1
ATOM 1381 C CA . ALA B 1 53 ? -2.344 -1.989 -2.441 1 98.81 53 ALA B CA 1
ATOM 1382 C C . ALA B 1 53 ? -2.656 -2.734 -1.146 1 98.81 53 ALA B C 1
ATOM 1384 O O . ALA B 1 53 ? -1.778 -3.379 -0.568 1 98.81 53 ALA B O 1
ATOM 1385 N N . GLU B 1 54 ? -3.857 -2.598 -0.67 1 98.75 54 GLU B N 1
ATOM 1386 C CA . GLU B 1 54 ? -4.23 -3.283 0.564 1 98.75 54 GLU B CA 1
ATOM 1387 C C . GLU B 1 54 ? -4.242 -4.797 0.374 1 98.75 54 GLU B C 1
ATOM 1389 O O . GLU B 1 54 ? -3.826 -5.543 1.262 1 98.75 54 GLU B O 1
ATOM 1394 N N . GLU B 1 55 ? -4.711 -5.211 -0.717 1 98.88 55 GLU B N 1
ATOM 1395 C CA . GLU B 1 55 ? -4.711 -6.637 -1.02 1 98.88 55 GLU B CA 1
ATOM 1396 C C . GLU B 1 55 ? -3.291 -7.184 -1.118 1 98.88 55 GLU B C 1
ATOM 1398 O O . GLU B 1 55 ? -3 -8.266 -0.612 1 98.88 55 GLU B O 1
ATOM 1403 N N . LEU B 1 56 ? -2.414 -6.434 -1.68 1 98.88 56 LEU B N 1
ATOM 1404 C CA . LEU B 1 56 ? -1.018 -6.848 -1.755 1 98.88 56 LEU B CA 1
ATOM 1405 C C . LEU B 1 56 ? -0.389 -6.895 -0.366 1 98.88 56 LEU B C 1
ATOM 1407 O O . LEU B 1 56 ? 0.435 -7.766 -0.082 1 98.88 56 LEU B O 1
ATOM 1411 N N . ARG B 1 57 ? -0.736 -6 0.447 1 98.81 57 ARG B N 1
ATOM 1412 C CA . ARG B 1 57 ? -0.237 -5.988 1.818 1 98.81 57 ARG B CA 1
ATOM 1413 C C . ARG B 1 57 ? -0.675 -7.242 2.568 1 98.81 57 ARG B C 1
ATOM 1415 O O . ARG B 1 57 ? 0.135 -7.887 3.238 1 98.81 57 ARG B O 1
ATOM 1422 N N . GLN B 1 58 ? -1.924 -7.527 2.443 1 98.69 58 GLN B N 1
ATOM 1423 C CA . GLN B 1 58 ? -2.471 -8.703 3.119 1 98.69 58 GLN B CA 1
ATOM 1424 C C . GLN B 1 58 ? -1.813 -9.984 2.619 1 98.69 58 GLN B C 1
ATOM 1426 O O . GLN B 1 58 ? -1.487 -10.867 3.41 1 98.69 58 GLN B O 1
ATOM 1431 N N . VAL B 1 59 ? -1.632 -10.062 1.334 1 98.69 59 VAL B N 1
ATOM 1432 C CA . VAL B 1 59 ? -0.992 -11.234 0.734 1 98.69 59 VAL B CA 1
ATOM 1433 C C . VAL B 1 59 ? 0.457 -11.328 1.207 1 98.69 59 VAL B C 1
ATOM 1435 O O . VAL B 1 59 ? 0.925 -12.406 1.585 1 98.69 59 VAL B O 1
ATOM 1438 N N . ALA B 1 60 ? 1.128 -10.219 1.155 1 98.5 60 ALA B N 1
ATOM 1439 C CA . ALA B 1 60 ? 2.521 -10.203 1.596 1 98.5 60 ALA B CA 1
ATOM 1440 C C . ALA B 1 60 ? 2.648 -10.695 3.033 1 98.5 60 ALA B C 1
ATOM 1442 O O . ALA B 1 60 ? 3.525 -11.508 3.342 1 98.5 60 ALA B O 1
ATOM 1443 N N . ASP B 1 61 ? 1.761 -10.227 3.879 1 97.94 61 ASP B N 1
ATOM 1444 C CA . ASP B 1 61 ? 1.778 -10.602 5.289 1 97.94 61 ASP B CA 1
ATOM 1445 C C . ASP B 1 61 ? 1.524 -12.094 5.469 1 97.94 61 ASP B C 1
ATOM 1447 O O . ASP B 1 61 ? 2.232 -12.766 6.223 1 97.94 61 ASP B O 1
ATOM 1451 N N . ARG B 1 62 ? 0.59 -12.562 4.754 1 98 62 ARG B N 1
ATOM 1452 C CA . ARG B 1 62 ? 0.157 -13.945 4.941 1 98 62 ARG B CA 1
ATOM 1453 C C . ARG B 1 62 ? 1.2 -14.922 4.414 1 98 62 ARG B C 1
ATOM 1455 O O . ARG B 1 62 ? 1.399 -15.992 4.984 1 98 62 ARG B O 1
ATOM 1462 N N . PHE B 1 63 ? 1.82 -14.602 3.367 1 97.75 63 PHE B N 1
ATOM 1463 C CA . PHE B 1 63 ? 2.707 -15.547 2.693 1 97.75 63 PHE B CA 1
ATOM 1464 C C . PHE B 1 63 ? 4.168 -15.203 2.967 1 97.75 63 PHE B C 1
ATOM 1466 O O . PHE B 1 63 ? 5.07 -15.828 2.406 1 97.75 63 PHE B O 1
ATOM 1473 N N . ASN B 1 64 ? 4.422 -14.266 3.777 1 96.56 64 ASN B N 1
ATOM 1474 C CA . ASN B 1 64 ? 5.766 -13.844 4.168 1 96.56 64 ASN B CA 1
ATOM 1475 C C . ASN B 1 64 ? 6.605 -13.453 2.957 1 96.56 64 ASN B C 1
ATOM 1477 O O . ASN B 1 64 ? 7.715 -13.953 2.775 1 96.56 64 ASN B O 1
ATOM 1481 N N . LEU B 1 65 ? 5.969 -12.578 2.16 1 97.44 65 LEU B N 1
ATOM 1482 C CA . LEU B 1 65 ? 6.641 -12.047 0.977 1 97.44 65 LEU B CA 1
ATOM 1483 C C . LEU B 1 65 ? 7.012 -10.578 1.171 1 97.44 65 LEU B C 1
ATOM 1485 O O . LEU B 1 65 ? 6.531 -9.93 2.105 1 97.44 65 LEU B O 1
ATOM 1489 N N . SER B 1 66 ? 7.891 -10.102 0.32 1 97.69 66 SER B N 1
ATOM 1490 C CA . SER B 1 66 ? 8.266 -8.688 0.352 1 97.69 66 SER B CA 1
ATOM 1491 C C . SER B 1 66 ? 7.133 -7.805 -0.173 1 97.69 66 SER B C 1
ATOM 1493 O O . SER B 1 66 ? 6.809 -7.844 -1.361 1 97.69 66 SER B O 1
ATOM 1495 N N . TYR B 1 67 ? 6.66 -7.02 0.729 1 98.44 67 TYR B N 1
ATOM 1496 C CA . TYR B 1 67 ? 5.566 -6.125 0.37 1 98.44 67 TYR B CA 1
ATOM 1497 C C . TYR B 1 67 ? 6.02 -5.09 -0.648 1 98.44 67 TYR B C 1
ATOM 1499 O O . TYR B 1 67 ? 5.387 -4.914 -1.691 1 98.44 67 TYR B O 1
ATOM 1507 N N . PRO B 1 68 ? 7.16 -4.387 -0.47 1 98.31 68 PRO B N 1
ATOM 1508 C CA . PRO B 1 68 ? 7.625 -3.447 -1.494 1 98.31 68 PRO B CA 1
ATOM 1509 C C . PRO B 1 68 ? 7.832 -4.113 -2.854 1 98.31 68 PRO B C 1
ATOM 1511 O O . PRO B 1 68 ? 7.516 -3.521 -3.889 1 98.31 68 PRO B O 1
ATOM 1514 N N . ASP B 1 69 ? 8.312 -5.375 -2.793 1 97.5 69 ASP B N 1
ATOM 1515 C CA . ASP B 1 69 ? 8.531 -6.086 -4.047 1 97.5 69 ASP B CA 1
ATOM 1516 C C . ASP B 1 69 ? 7.219 -6.328 -4.785 1 97.5 69 ASP B C 1
ATOM 1518 O O . ASP B 1 69 ? 7.133 -6.117 -5.996 1 97.5 69 ASP B O 1
ATOM 1522 N N . LEU B 1 70 ? 6.242 -6.773 -4.043 1 98.5 70 LEU B N 1
ATOM 1523 C CA . LEU B 1 70 ? 4.945 -7.02 -4.66 1 98.5 70 LEU B CA 1
ATOM 1524 C C . LEU B 1 70 ? 4.375 -5.738 -5.254 1 98.5 70 LEU B C 1
ATOM 1526 O O . LEU B 1 70 ? 3.83 -5.75 -6.359 1 98.5 70 LEU B O 1
ATOM 1530 N N . GLN B 1 71 ? 4.492 -4.672 -4.547 1 98.56 71 GLN B N 1
ATOM 1531 C CA . GLN B 1 71 ? 3.971 -3.395 -5.023 1 98.56 71 GLN B CA 1
ATOM 1532 C C . GLN B 1 71 ? 4.688 -2.947 -6.293 1 98.56 71 GLN B C 1
ATOM 1534 O O . GLN B 1 71 ? 4.055 -2.447 -7.227 1 98.56 71 GLN B O 1
ATOM 1539 N N . VAL B 1 72 ? 5.957 -3.125 -6.355 1 98.19 72 VAL B N 1
ATOM 1540 C CA . VAL B 1 72 ? 6.742 -2.729 -7.52 1 98.19 72 VAL B CA 1
ATOM 1541 C C . VAL B 1 72 ? 6.395 -3.625 -8.703 1 98.19 72 VAL B C 1
ATOM 1543 O O . VAL B 1 72 ? 6.188 -3.141 -9.82 1 98.19 72 VAL B O 1
ATOM 1546 N N . ARG B 1 73 ? 6.309 -4.887 -8.484 1 97.94 73 ARG B N 1
ATOM 1547 C CA . ARG B 1 73 ? 6.004 -5.84 -9.547 1 97.94 73 ARG B CA 1
ATOM 1548 C C . ARG B 1 73 ? 4.664 -5.523 -10.203 1 97.94 73 ARG B C 1
ATOM 1550 O O . ARG B 1 73 ? 4.504 -5.68 -11.414 1 97.94 73 ARG B O 1
ATOM 1557 N N . PHE B 1 74 ? 3.709 -5.09 -9.406 1 98.5 74 PHE B N 1
ATOM 1558 C CA . PHE B 1 74 ? 2.373 -4.836 -9.938 1 98.5 74 PHE B CA 1
ATOM 1559 C C . PHE B 1 74 ? 2.211 -3.371 -10.32 1 98.5 74 PHE B C 1
ATOM 1561 O O . PHE B 1 74 ? 1.114 -2.934 -10.672 1 98.5 74 PHE B O 1
ATOM 1568 N N . GLY B 1 75 ? 3.229 -2.551 -10.141 1 97.38 75 GLY B N 1
ATOM 1569 C CA . GLY B 1 75 ? 3.266 -1.193 -10.656 1 97.38 75 GLY B CA 1
ATOM 1570 C C . GLY B 1 75 ? 2.586 -0.186 -9.75 1 97.38 75 GLY B C 1
ATOM 1571 O O . GLY B 1 75 ? 2.24 0.915 -10.18 1 97.38 75 GLY B O 1
ATOM 1572 N N . LEU B 1 76 ? 2.371 -0.559 -8.516 1 98.19 76 LEU B N 1
ATOM 1573 C CA . LEU B 1 76 ? 1.721 0.352 -7.578 1 98.19 76 LEU B CA 1
ATOM 1574 C C . LEU B 1 76 ? 2.74 1.273 -6.918 1 98.19 76 LEU B C 1
ATOM 1576 O O . LEU B 1 76 ? 2.375 2.311 -6.359 1 98.19 76 LEU B O 1
ATOM 1580 N N . MET B 1 77 ? 3.906 0.86 -6.961 1 97.62 77 MET B N 1
ATOM 1581 C CA . MET B 1 77 ? 5.062 1.61 -6.484 1 97.62 77 MET B CA 1
ATOM 1582 C C . MET B 1 77 ? 6.234 1.481 -7.453 1 97.62 77 MET B C 1
ATOM 1584 O O . MET B 1 77 ? 6.496 0.396 -7.973 1 97.62 77 MET B O 1
ATOM 1588 N N . SER B 1 78 ? 6.863 2.619 -7.738 1 95.25 78 SER B N 1
ATOM 1589 C CA . SER B 1 78 ? 8 2.523 -8.648 1 95.25 78 SER B CA 1
ATOM 1590 C C . SER B 1 78 ? 9.289 2.219 -7.887 1 95.25 78 SER B C 1
ATOM 1592 O O . SER B 1 78 ? 9.445 2.627 -6.734 1 95.25 78 SER B O 1
ATOM 1594 N N . ARG B 1 79 ? 10.242 1.563 -8.648 1 94.88 79 ARG B N 1
ATOM 1595 C CA . ARG B 1 79 ? 11.562 1.307 -8.07 1 94.88 79 ARG B CA 1
ATOM 1596 C C . ARG B 1 79 ? 12.266 2.609 -7.711 1 94.88 79 ARG B C 1
ATOM 1598 O O . ARG B 1 79 ? 12.945 2.693 -6.684 1 94.88 79 ARG B O 1
ATOM 1605 N N . GLN B 1 80 ? 12.109 3.564 -8.523 1 94.19 80 GLN B N 1
ATOM 1606 C CA . GLN B 1 80 ? 12.742 4.863 -8.32 1 94.19 80 GLN B CA 1
ATOM 1607 C C . GLN B 1 80 ? 12.227 5.539 -7.051 1 94.19 80 GLN B C 1
ATOM 1609 O O . GLN B 1 80 ? 13 6.141 -6.309 1 94.19 80 GLN B O 1
ATOM 1614 N N . GLU B 1 81 ? 11.008 5.434 -6.852 1 95.69 81 GLU B N 1
ATOM 1615 C CA . GLU B 1 81 ? 10.414 6.055 -5.672 1 95.69 81 GLU B CA 1
ATOM 1616 C C . GLU B 1 81 ? 10.922 5.406 -4.387 1 95.69 81 GLU B C 1
ATOM 1618 O O . GLU B 1 81 ? 11.172 6.094 -3.396 1 95.69 81 GLU B O 1
ATOM 1623 N N . VAL B 1 82 ? 11.062 4.141 -4.406 1 96.5 82 VAL B N 1
ATOM 1624 C CA . VAL B 1 82 ? 11.578 3.422 -3.244 1 96.5 82 VAL B CA 1
ATOM 1625 C C . VAL B 1 82 ? 13.023 3.834 -2.98 1 96.5 82 VAL B C 1
ATOM 1627 O O . VAL B 1 82 ? 13.398 4.105 -1.838 1 96.5 82 VAL B O 1
ATOM 1630 N N . TRP B 1 83 ? 13.766 3.938 -4.008 1 94.44 83 TRP B N 1
ATOM 1631 C CA . TRP B 1 83 ? 15.164 4.332 -3.902 1 94.44 83 TRP B CA 1
ATOM 1632 C C . TRP B 1 83 ? 15.289 5.742 -3.332 1 94.44 83 TRP B C 1
ATOM 1634 O O . TRP B 1 83 ? 16.109 5.984 -2.441 1 94.44 83 TRP B O 1
ATOM 1644 N N . HIS B 1 84 ? 14.562 6.645 -3.855 1 94.06 84 HIS B N 1
ATOM 1645 C CA . HIS B 1 84 ? 14.594 8.031 -3.393 1 94.06 84 HIS B CA 1
ATOM 1646 C C . HIS B 1 84 ? 14.242 8.125 -1.913 1 94.06 84 HIS B C 1
ATOM 1648 O O . HIS B 1 84 ? 14.82 8.922 -1.18 1 94.06 84 HIS B O 1
ATOM 1654 N N . TYR B 1 85 ? 13.312 7.383 -1.534 1 96.38 85 TYR B N 1
ATOM 1655 C CA . TYR B 1 85 ? 12.906 7.363 -0.132 1 96.38 85 TYR B CA 1
ATOM 1656 C C . TYR B 1 85 ? 14.062 6.914 0.758 1 96.38 85 TYR B C 1
ATOM 1658 O O . TYR B 1 85 ? 14.352 7.547 1.778 1 96.38 85 TYR B O 1
ATOM 1666 N N . VAL B 1 86 ? 14.727 5.836 0.401 1 94.94 86 VAL B N 1
ATOM 1667 C CA . VAL B 1 86 ? 15.836 5.293 1.178 1 94.94 86 VAL B CA 1
ATOM 1668 C C . VAL B 1 86 ? 16.969 6.312 1.237 1 94.94 86 VAL B C 1
ATOM 1670 O O . VAL B 1 86 ? 17.562 6.531 2.299 1 94.94 86 VAL B O 1
ATOM 1673 N N . GLU B 1 87 ? 17.219 6.898 0.166 1 91.19 87 GLU B N 1
ATOM 1674 C CA . GLU B 1 87 ? 18.281 7.898 0.092 1 91.19 87 GLU B CA 1
ATOM 1675 C C . GLU B 1 87 ? 17.969 9.094 0.984 1 91.19 87 GLU B C 1
ATOM 1677 O O . GLU B 1 87 ? 18.859 9.617 1.661 1 91.19 87 GLU B O 1
ATOM 1682 N N . SER B 1 88 ? 16.797 9.508 0.966 1 90.38 88 SER B N 1
ATOM 1683 C CA . SER B 1 88 ? 16.391 10.695 1.715 1 90.38 88 SER B CA 1
ATOM 1684 C C . SER B 1 88 ? 16.312 10.406 3.211 1 90.38 88 SER B C 1
ATOM 1686 O O . SER B 1 88 ? 16.516 11.305 4.031 1 90.38 88 SER B O 1
ATOM 1688 N N . SER B 1 89 ? 16.031 9.273 3.584 1 85.81 89 SER B N 1
ATOM 1689 C CA . SER B 1 89 ? 15.867 8.898 4.984 1 85.81 89 SER B CA 1
ATOM 1690 C C . SER B 1 89 ? 17.219 8.641 5.641 1 85.81 89 SER B C 1
ATOM 1692 O O . SER B 1 89 ? 17.359 8.75 6.863 1 85.81 89 SER B O 1
ATOM 1694 N N . GLN B 1 90 ? 18.172 8.062 4.902 1 71.81 90 GLN B N 1
ATOM 1695 C CA . GLN B 1 90 ? 19.531 7.895 5.418 1 71.81 90 GLN B CA 1
ATOM 1696 C C . GLN B 1 90 ? 20.156 9.242 5.75 1 71.81 90 GLN B C 1
ATOM 1698 O O . GLN B 1 90 ? 20.922 9.352 6.711 1 71.81 90 GLN B O 1
ATOM 1703 N N . VAL B 1 91 ? 19.859 10.156 4.961 1 56.47 91 VAL B N 1
ATOM 1704 C CA . VAL B 1 91 ? 20.406 11.484 5.219 1 56.47 91 VAL B CA 1
ATOM 1705 C C . VAL B 1 91 ? 19.766 12.07 6.477 1 56.47 91 VAL B C 1
ATOM 1707 O O . VAL B 1 91 ? 20.438 12.758 7.254 1 56.47 91 VAL B O 1
ATOM 1710 N N . MET B 1 92 ? 18.484 11.828 6.66 1 53.66 92 MET B N 1
ATOM 1711 C CA . MET B 1 92 ? 17.844 12.344 7.863 1 53.66 92 MET B CA 1
ATOM 1712 C C . MET B 1 92 ? 18.375 11.648 9.109 1 53.66 92 MET B C 1
ATOM 1714 O O . MET B 1 92 ? 18.156 12.125 10.227 1 53.66 92 MET B O 1
ATOM 1718 N N . VAL B 1 93 ? 18.75 10.445 8.953 1 48.94 93 VAL B N 1
ATOM 1719 C CA . VAL B 1 93 ? 19.484 9.844 10.07 1 48.94 93 VAL B CA 1
ATOM 1720 C C . VAL B 1 93 ? 20.891 10.406 10.117 1 48.94 93 VAL B C 1
ATOM 1722 O O . VAL B 1 93 ? 21.781 9.93 9.414 1 48.94 93 VAL B O 1
ATOM 1725 N N . ALA B 1 94 ? 21.094 11.555 9.562 1 42.47 94 ALA B N 1
ATOM 1726 C CA . ALA B 1 94 ? 22.438 12.086 9.773 1 42.47 94 ALA B CA 1
ATOM 1727 C C . ALA B 1 94 ? 22.953 11.75 11.172 1 42.47 94 ALA B C 1
ATOM 1729 O O . ALA B 1 94 ? 22.156 11.477 12.078 1 42.47 94 ALA B O 1
ATOM 1730 N N . PRO B 1 95 ? 24.328 12.188 11.352 1 39.03 95 PRO B N 1
ATOM 1731 C CA . PRO B 1 95 ? 25.328 11.836 12.359 1 39.03 95 PRO B CA 1
ATOM 1732 C C . PRO B 1 95 ? 24.875 12.156 13.781 1 39.03 95 PRO B C 1
ATOM 1734 O O . PRO B 1 95 ? 24.562 13.305 14.094 1 39.03 95 PRO B O 1
ATOM 1737 N N . VAL B 1 96 ? 23.922 11.477 14.297 1 37.41 96 VAL B N 1
ATOM 1738 C CA . VAL B 1 96 ? 24.172 11.633 15.727 1 37.41 96 VAL B CA 1
ATOM 1739 C C . VAL B 1 96 ? 25.656 11.906 15.977 1 37.41 96 VAL B C 1
ATOM 1741 O O . VAL B 1 96 ? 26.5 11.07 15.641 1 37.41 96 VAL B O 1
ATOM 1744 N N . GLU B 1 97 ? 26.109 13.078 15.656 1 36.97 97 GLU B N 1
ATOM 1745 C CA . GLU B 1 97 ? 27.375 13.453 16.266 1 36.97 97 GLU B CA 1
ATOM 1746 C C . GLU B 1 97 ? 27.656 12.625 17.531 1 36.97 97 GLU B C 1
ATOM 1748 O O . GLU B 1 97 ? 26.828 12.586 18.438 1 36.97 97 GLU B O 1
ATOM 1753 N N . THR B 1 98 ? 28.312 11.5 17.312 1 34.34 98 THR B N 1
ATOM 1754 C CA . THR B 1 98 ? 29.016 10.859 18.406 1 34.34 98 THR B CA 1
ATOM 1755 C C . THR B 1 98 ? 29.531 11.898 19.406 1 34.34 98 THR B C 1
ATOM 1757 O O . THR B 1 98 ? 30.516 12.586 19.141 1 34.34 98 THR B O 1
ATOM 1760 N N . ALA B 1 99 ? 28.719 12.828 19.766 1 34.03 99 ALA B N 1
ATOM 1761 C CA . ALA B 1 99 ? 29.188 13.586 20.906 1 34.03 99 ALA B CA 1
ATOM 1762 C C . ALA B 1 99 ? 29.906 12.68 21.906 1 34.03 99 ALA B C 1
ATOM 1764 O O . ALA B 1 99 ? 29.312 11.758 22.453 1 34.03 99 ALA B O 1
ATOM 1765 N N . THR B 1 100 ? 31.156 12.312 21.516 1 33.25 100 THR B N 1
ATOM 1766 C CA . THR B 1 100 ? 32.125 11.773 22.469 1 33.25 100 THR B CA 1
ATOM 1767 C C . THR B 1 100 ? 31.969 12.43 23.828 1 33.25 100 THR B C 1
ATOM 1769 O O . THR B 1 100 ? 32.156 13.641 23.969 1 33.25 100 THR B O 1
ATOM 1772 N N . ARG B 1 101 ? 30.984 12.094 24.516 1 31.94 101 ARG B N 1
ATOM 1773 C CA . ARG B 1 101 ? 30.984 12.453 25.938 1 31.94 101 ARG B CA 1
ATOM 1774 C C . ARG B 1 101 ? 32.406 12.438 26.516 1 31.94 101 ARG B C 1
ATOM 1776 O O . ARG B 1 101 ? 33.031 11.375 26.594 1 31.94 101 ARG B O 1
ATOM 1783 N N . VAL B 1 102 ? 33.156 13.414 26.109 1 31.52 102 VAL B N 1
ATOM 1784 C CA . VAL B 1 102 ? 34.406 13.609 26.828 1 31.52 102 VAL B CA 1
ATOM 1785 C C . VAL B 1 102 ? 34.188 13.414 28.312 1 31.52 102 VAL B C 1
ATOM 1787 O O . VAL B 1 102 ? 33.375 14.125 28.922 1 31.52 102 VAL B O 1
ATOM 1790 N N . SER B 1 103 ? 34.094 12.203 28.734 1 33.03 103 SER B N 1
ATOM 1791 C CA . SER B 1 103 ? 34.188 11.875 30.156 1 33.03 103 SER B CA 1
ATOM 1792 C C . SER B 1 103 ? 35.25 12.703 30.859 1 33.03 103 SER B C 1
ATOM 1794 O O . SER B 1 103 ? 36.438 12.625 30.5 1 33.03 103 SER B O 1
ATOM 1796 N N . ARG B 1 104 ? 35.062 13.961 31.109 1 33.06 104 ARG B N 1
ATOM 1797 C CA . ARG B 1 104 ? 36.031 14.68 31.906 1 33.06 104 ARG B CA 1
ATOM 1798 C C . ARG B 1 104 ? 36.562 13.812 33.062 1 33.06 104 ARG B C 1
ATOM 1800 O O . ARG B 1 104 ? 35.781 13.25 33.812 1 33.06 104 ARG B O 1
ATOM 1807 N N . PRO B 1 105 ? 37.719 13.25 32.875 1 36.06 105 PRO B N 1
ATOM 1808 C CA . PRO B 1 105 ? 38.312 12.477 33.969 1 36.06 105 PRO B CA 1
ATOM 1809 C C . PRO B 1 105 ? 38.156 13.164 35.344 1 36.06 105 PRO B C 1
ATOM 1811 O O . PRO B 1 105 ? 38.188 14.398 35.406 1 36.06 105 PRO B O 1
ATOM 1814 N N . LYS B 1 106 ? 37.219 12.82 36.188 1 36.62 106 LYS B N 1
ATOM 1815 C CA . LYS B 1 106 ? 37.156 13.305 37.562 1 36.62 106 LYS B CA 1
ATOM 1816 C C . LYS B 1 106 ? 38.531 13.523 38.125 1 36.62 106 LYS B C 1
ATOM 1818 O O . LYS B 1 106 ? 39.438 12.672 37.969 1 36.62 106 LYS B O 1
ATOM 1823 N N . LYS B 1 107 ? 38.969 14.734 38.281 1 36.56 107 LYS B N 1
ATOM 1824 C CA . LYS B 1 107 ? 40.219 15.133 38.938 1 36.56 107 LYS B CA 1
ATOM 1825 C C . LYS B 1 107 ? 40.438 14.312 40.219 1 36.56 107 LYS B C 1
ATOM 1827 O O . LYS B 1 107 ? 39.5 14.062 40.969 1 36.56 107 LYS B O 1
ATOM 1832 N N . LEU B 1 108 ? 41.375 13.398 40.219 1 39.75 108 LEU B N 1
ATOM 1833 C CA . LEU B 1 108 ? 41.906 12.617 41.312 1 39.75 108 LEU B CA 1
ATOM 1834 C C . LEU B 1 108 ? 42.031 13.469 42.562 1 39.75 108 LEU B C 1
ATOM 1836 O O . LEU B 1 108 ? 42.562 13 43.594 1 39.75 108 LEU B O 1
ATOM 1840 N N . SER B 1 109 ? 41.75 14.805 42.375 1 36.59 109 SER B N 1
ATOM 1841 C CA . SER B 1 109 ? 42.344 15.539 43.469 1 36.59 109 SER B CA 1
ATOM 1842 C C . SER B 1 109 ? 41.75 15.094 44.812 1 36.59 109 SER B C 1
ATOM 1844 O O . SER B 1 109 ? 42.25 15.469 45.875 1 36.59 109 SER B O 1
ATOM 1846 N N . GLU B 1 110 ? 40.406 14.719 44.781 1 38.97 110 GLU B N 1
ATOM 1847 C CA . GLU B 1 110 ? 39.938 14.781 46.156 1 38.97 110 GLU B CA 1
ATOM 1848 C C . GLU B 1 110 ? 40.562 13.656 47 1 38.97 110 GLU B C 1
ATOM 1850 O O . GLU B 1 110 ? 39.875 12.664 47.281 1 38.97 110 GLU B O 1
ATOM 1855 N N . LEU B 1 111 ? 41.656 13.172 46.5 1 39.66 111 LEU B N 1
ATOM 1856 C CA . LEU B 1 111 ? 42.344 12.242 47.375 1 39.66 111 LEU B CA 1
ATOM 1857 C C . LEU B 1 111 ? 42.531 12.852 48.781 1 39.66 111 LEU B C 1
ATOM 1859 O O . LEU B 1 111 ? 43.312 13.812 48.938 1 39.66 111 LEU B O 1
ATOM 1863 N N . SER B 1 112 ? 41.438 13.172 49.5 1 40.81 112 SER B N 1
ATOM 1864 C CA . SER B 1 112 ? 41.531 13.664 50.875 1 40.81 112 SER B CA 1
ATOM 1865 C C . SER B 1 112 ? 42.562 12.883 51.656 1 40.81 112 SER B C 1
ATOM 1867 O O . SER B 1 112 ? 42.625 11.656 51.562 1 40.81 112 SER B O 1
ATOM 1869 N N . PRO B 1 113 ? 43.688 13.461 52.219 1 43.16 113 PRO B N 1
ATOM 1870 C CA . PRO B 1 113 ? 44.844 13.008 53.031 1 43.16 113 PRO B CA 1
ATOM 1871 C C . PRO B 1 113 ? 44.406 12.109 54.188 1 43.16 113 PRO B C 1
ATOM 1873 O O . PRO B 1 113 ? 43.312 12.242 54.719 1 43.16 113 PRO B O 1
ATOM 1876 N N . ARG B 1 114 ? 44.719 10.836 54.219 1 43.69 114 ARG B N 1
ATOM 1877 C CA . ARG B 1 114 ? 44.562 9.969 55.406 1 43.69 114 ARG B CA 1
ATOM 1878 C C . ARG B 1 114 ? 45.062 10.664 56.656 1 43.69 114 ARG B C 1
ATOM 1880 O O . ARG B 1 114 ? 46.25 11.047 56.75 1 43.69 114 ARG B O 1
ATOM 1887 N N . PRO B 1 115 ? 44.312 11.484 57.25 1 42.06 115 PRO B N 1
ATOM 1888 C CA . PRO B 1 115 ? 44.781 12.25 58.406 1 42.06 115 PRO B CA 1
ATOM 1889 C C . PRO B 1 115 ? 45.469 11.375 59.438 1 42.06 115 PRO B C 1
ATOM 1891 O O . PRO B 1 115 ? 45.594 11.789 60.594 1 42.06 115 PRO B O 1
ATOM 1894 N N . ASP B 1 116 ? 45.938 10.086 59.219 1 40.28 116 ASP B N 1
ATOM 1895 C CA . ASP B 1 116 ? 46.562 9.453 60.375 1 40.28 116 ASP B CA 1
ATOM 1896 C C . ASP B 1 116 ? 47.812 10.227 60.844 1 40.28 116 ASP B C 1
ATOM 1898 O O . ASP B 1 116 ? 48.625 9.727 61.625 1 40.28 116 ASP B O 1
ATOM 1902 N N . ALA B 1 117 ? 48.281 11.258 60.188 1 40.44 117 ALA B N 1
ATOM 1903 C CA . ALA B 1 117 ? 49.656 11.594 60.469 1 40.44 117 ALA B CA 1
ATOM 1904 C C . ALA B 1 117 ? 49.812 12.141 61.875 1 40.44 117 ALA B C 1
ATOM 1906 O O . ALA B 1 117 ? 50.781 11.836 62.594 1 40.44 117 ALA B O 1
ATOM 1907 N N . PRO B 1 118 ? 49.344 13.352 62.438 1 34.09 118 PRO B N 1
ATOM 1908 C CA . PRO B 1 118 ? 50.219 14.109 63.344 1 34.09 118 PRO B CA 1
ATOM 1909 C C . PRO B 1 118 ? 50.469 13.383 64.625 1 34.09 118 PRO B C 1
ATOM 1911 O O . PRO B 1 118 ? 51.625 13.258 65.062 1 34.09 118 PRO B O 1
ATOM 1914 N N . PRO B 1 119 ? 49.844 13.703 65.812 1 39.84 119 PRO B N 1
ATOM 1915 C CA . PRO B 1 119 ? 50.156 15.102 66.062 1 39.84 119 PRO B CA 1
ATOM 1916 C C . PRO B 1 119 ? 51.625 15.312 66.438 1 39.84 119 PRO B C 1
ATOM 1918 O O . PRO B 1 119 ? 52.281 14.391 66.938 1 39.84 119 PRO B O 1
ATOM 1921 N N . LEU B 1 120 ? 52.5 16.031 66 1 36.19 120 LEU B N 1
ATOM 1922 C CA . LEU B 1 120 ? 53.75 16.125 66.688 1 36.19 120 LEU B CA 1
ATOM 1923 C C . LEU B 1 120 ? 53.5 16.219 68.188 1 36.19 120 LEU B C 1
ATOM 1925 O O . LEU B 1 120 ? 52.469 16.734 68.625 1 36.19 120 LEU B O 1
#

Nearest PDB structures (foldseek):
  6jpi-assembly1_C  TM=4.846E-01  e=1.969E-01  Pseudomonas aeruginosa PAO1
  3kxa-assembly2_D  TM=6.383E-01  e=5.282E-01  Neisseria gonorrhoeae FA 1090
  6f8s-assembly1_C  TM=4.767E-01  e=1.969E-01  Pseudomonas putida
  2eby-assembly1_B  TM=5.131E-01  e=6.760E-01  Escherichia coli
  7csy-assembly1_A  TM=4.527E-01  e=7.190E-01  Pseudomonas aeruginosa PAO1

Secondary structure (DSSP, 8-state):
--PPP--TTS--HHHHHHHHTTS---HHHHHHHHT--HHHHHHHTTSTT-S-HHHHHHHHHHHT--HHHHHHHTTSS-HHHHHHHHHHHHHHS--------------TT-----S-----/--PPP--TTS--HHHHHHHHTTS---HHHHHHHHT--HHHHHHHTTSTT-S-HHHHHHHHHHHT--HHHHHHHTTSS-HHHHHHHHHHHHHHS--------------TT-----TTS---

Foldseek 3Di:
DQAAFFFPVRHQPQRVCCVVVVHRDDPVLLCVLVVHDPVVSVVLNRHHCPPPLSSLVSVCVSVVHDSVVSCCRRPVDPPVNVVVVVVVVVVVPPDPPPPVPPPVPPDPPPPPPPVPPDDD/DQAAFFFPVRHQPQRVCCVVVVHRDDPVLLVVLVVHDPVVSVVLNRHHCPPPLSSLVSVCVSVVHDSVVSCCRRPVDPPVVVVVVVVVVVVVPPDPPPPVPPPVPPPPPPPPPPPPDDDD

Sequence (240 aa):
MVVPRTDENGRQLKALLDYLLDGDIDAKAIYTALGVSSSTYYRRIKEPDYPNAEELRQVADRFNLSYPDLQVRFGLMSRQEVWHYVESSQVMVAPVETATRVSRPKKLSELSPRPDAPPLMVVPRTDENGRQLKALLDYLLDGDIDAKAIYTALGVSSSTYYRRIKEPDYPNAEELRQVADRFNLSYPDLQVRFGLMSRQEVWHYVESSQVMVAPVETATRVSRPKKLSELSPRPDAPPL

pLDDT: mean 81.96, std 25.13, range [31.52, 98.88]

Solvent-accessible surface area (backbone atoms only — not comparable to full-atom values): 14167 Å² total; per-residue (Å²): 132,69,58,38,44,37,29,85,85,67,34,39,68,68,56,43,47,21,61,76,64,73,42,87,70,52,68,65,60,50,26,57,41,62,70,48,48,69,70,55,40,69,54,42,67,51,32,50,63,25,77,40,51,42,52,44,46,33,43,16,63,66,67,73,47,60,45,70,56,53,34,35,40,52,65,78,35,55,69,64,59,53,50,52,49,53,57,54,50,54,55,71,57,48,76,70,67,75,69,70,72,72,70,69,74,74,72,73,69,77,64,67,74,72,74,78,60,72,77,130,131,67,59,38,44,37,31,83,84,67,35,39,66,67,56,44,47,22,61,76,64,72,41,87,71,54,68,65,59,51,24,57,40,61,71,48,48,69,69,57,40,68,55,42,67,51,33,50,61,25,76,41,51,41,50,45,46,31,43,17,63,68,68,72,48,61,46,70,56,53,33,35,40,52,65,78,35,56,70,65,58,53,49,52,49,54,57,55,50,54,56,70,58,49,76,69,67,75,68,70,72,72,69,70,74,77,72,72,67,78,64,72,76,77,77,81,67,65,78,128

Radius of gyration: 30.61 Å; Cα contacts (8 Å, |Δi|>4): 201; chains: 2; bounding box: 74×49×134 Å
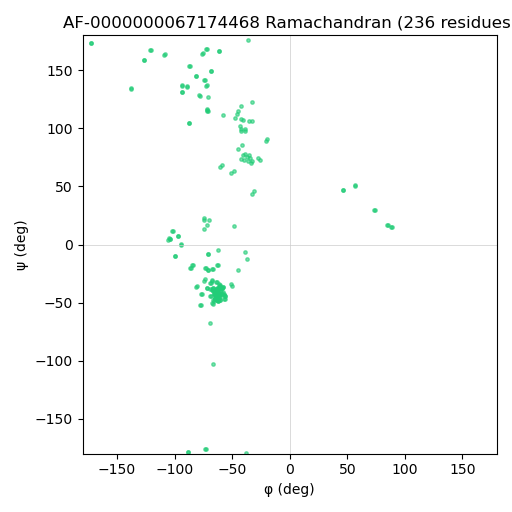
Organism: Mycolicibacterium smegmatis (strain ATCC 700084 / mc(2)155) (NCBI:txid246196)

InterPro domains:
  IPR001387 Cro/C1-type, helix-turn-helix domain [PS50943] (33-70)